Protein AF-A0A6A6U7G8-F1 (afdb_monomer)

Sequence (252 aa):
MAPPSIPSKSAASQRTVSDNKYRVTRRPIPGRLDHIKTEVVKVLVGKSEEAFMVHIGHLISTSDFFKAMLRSGANFKENNESTIKLPECLPETFSLYVEFIYAGQISMDKTLDVTSQYWPLTRLIRLADYIQSVELYNVAIDAFIDVCKDTNKSPPLTVVQTAYDDLQSDSSFIQLLVDMTANSNCYAEKDVPTAMMDSKNLGVFWFRVAQAMKKTEATPGDAENGRGSFGNHKTRYHRQKIPTAQEANKSD

Solvent-accessible surface area (backbone atoms only — not comparable to full-atom values): 15348 Å² total; per-residue (Å²): 143,78,82,85,85,77,85,70,86,74,78,79,77,77,71,77,78,70,84,62,92,73,76,78,76,81,70,81,60,86,84,67,61,82,78,72,78,66,56,67,32,40,37,26,25,17,88,82,48,48,79,44,82,42,48,47,64,49,47,40,73,53,13,56,44,47,36,60,58,65,34,91,86,48,91,45,71,39,63,79,64,45,40,48,81,38,58,90,42,52,54,73,44,51,49,47,50,55,42,25,72,76,70,77,48,74,87,76,70,79,86,52,58,73,72,60,56,50,53,59,38,53,51,36,33,52,47,18,58,72,38,47,12,51,65,55,27,35,53,32,48,49,54,50,52,45,54,34,63,79,65,72,47,75,79,52,68,69,58,56,50,51,48,59,75,75,42,63,85,84,36,44,65,50,51,47,54,35,52,53,45,40,61,58,65,67,70,52,84,86,76,57,58,70,78,59,61,70,37,82,71,45,48,58,49,53,52,50,22,54,52,48,39,53,55,54,67,74,46,74,85,63,65,87,48,75,73,49,72,66,73,78,43,56,70,78,47,43,66,78,79,75,79,52,77,74,61,64,72,71,75,122

Secondary structure (DSSP, 8-state):
--------------------TT----PPPTTTGGG----EEEEEETTTTEEEEEEHHHHHHH-HHHHHHT-TT---HHHHHTEEEETTS-HHHHHHHHHHHHHSS----TTS-HHHHHHHHHHHHHHHHHTT-HHHHHHHHHHHHHHHHHH--PPPHHHHHHHHHHS-TT-HHHHHHHHHHHHHT-S-TTSS-HHHHTSHHHHHHHHHHHHHHHHHHT-TTSTTSTTHHHHHTGGGGPPP-PPPHHHHTT--

pLDDT: mean 74.22, std 18.69, range [37.75, 96.06]

Structure (mmCIF, N/CA/C/O backbone):
data_AF-A0A6A6U7G8-F1
#
_entry.id   AF-A0A6A6U7G8-F1
#
loop_
_atom_site.group_PDB
_atom_site.id
_atom_site.type_symbol
_atom_site.label_atom_id
_atom_site.label_alt_id
_atom_site.label_comp_id
_atom_site.label_asym_id
_atom_site.label_entity_id
_atom_site.label_seq_id
_atom_site.pdbx_PDB_ins_code
_atom_site.Cartn_x
_atom_site.Cartn_y
_atom_site.Cartn_z
_atom_site.occupancy
_atom_site.B_iso_or_equiv
_atom_site.auth_seq_id
_atom_site.auth_comp_id
_atom_site.auth_asym_id
_atom_site.auth_atom_id
_atom_site.pdbx_PDB_model_num
ATOM 1 N N . MET A 1 1 ? -32.695 57.661 30.262 1.00 46.75 1 MET A N 1
ATOM 2 C CA . MET A 1 1 ? -33.461 56.445 29.914 1.00 46.75 1 MET A CA 1
ATOM 3 C C . MET A 1 1 ? -34.092 56.648 28.549 1.00 46.75 1 MET A C 1
ATOM 5 O O . MET A 1 1 ? -35.072 57.367 28.437 1.00 46.75 1 MET A O 1
ATOM 9 N N . ALA A 1 2 ? -33.473 56.064 27.528 1.00 43.28 2 ALA A N 1
ATOM 10 C CA . ALA A 1 2 ? -34.001 55.901 26.178 1.00 43.28 2 ALA A CA 1
ATOM 11 C C . ALA A 1 2 ? -33.642 54.459 25.761 1.00 43.28 2 ALA A C 1
ATOM 13 O O . ALA A 1 2 ? -32.544 54.013 26.112 1.00 43.28 2 ALA A O 1
ATOM 14 N N . PRO A 1 3 ? -34.554 53.694 25.142 1.00 56.38 3 PRO A N 1
ATOM 15 C CA . PRO A 1 3 ? -34.332 52.275 24.876 1.00 56.38 3 PRO A CA 1
ATOM 16 C C . PRO A 1 3 ? -33.277 52.055 23.775 1.00 56.38 3 PRO A C 1
ATOM 18 O O . PRO A 1 3 ? -33.103 52.920 22.915 1.00 56.38 3 PRO A O 1
ATOM 21 N N . PRO A 1 4 ? -32.576 50.906 23.777 1.00 49.62 4 PRO A N 1
ATOM 22 C CA . PRO A 1 4 ? -31.597 50.578 22.748 1.00 49.62 4 PRO A CA 1
ATOM 23 C C . PRO A 1 4 ? -32.274 50.328 21.393 1.00 49.62 4 PRO A C 1
ATOM 25 O O . PRO A 1 4 ? -33.156 49.478 21.262 1.00 49.62 4 PRO A O 1
ATOM 28 N N . SER A 1 5 ? -31.820 51.060 20.376 1.00 45.66 5 SER A N 1
ATOM 29 C CA . SER A 1 5 ? -32.168 50.861 18.970 1.00 45.66 5 SER A CA 1
ATOM 30 C C . SER A 1 5 ? -31.623 49.517 18.479 1.00 45.66 5 SER A C 1
ATOM 32 O O . SER A 1 5 ? -30.415 49.340 18.346 1.00 45.66 5 SER A O 1
ATOM 34 N N . ILE A 1 6 ? -32.517 48.568 18.203 1.00 51.25 6 ILE A N 1
ATOM 35 C CA . ILE A 1 6 ? -32.197 47.290 17.557 1.00 51.25 6 ILE A CA 1
ATOM 36 C C . ILE A 1 6 ? -32.134 47.538 16.043 1.00 51.25 6 ILE A C 1
ATOM 38 O O . ILE A 1 6 ? -33.163 47.889 15.459 1.00 51.25 6 ILE A O 1
ATOM 42 N N . PRO A 1 7 ? -30.988 47.355 15.363 1.00 45.53 7 PRO A N 1
ATOM 43 C CA . PRO A 1 7 ? -30.982 47.355 13.912 1.00 45.53 7 PRO A CA 1
ATOM 44 C C . PRO A 1 7 ? -31.704 46.111 13.376 1.00 45.53 7 PRO A C 1
ATOM 46 O O . PRO A 1 7 ? -31.351 44.966 13.652 1.00 45.53 7 PRO A O 1
ATOM 49 N N . SER A 1 8 ? -32.761 46.426 12.630 1.00 43.31 8 SER A N 1
ATOM 50 C CA . SER A 1 8 ? -33.570 45.633 11.709 1.00 43.31 8 SER A CA 1
ATOM 51 C C . SER A 1 8 ? -32.975 44.296 11.253 1.00 43.31 8 SER A C 1
ATOM 53 O O . SER A 1 8 ? -31.870 44.232 10.715 1.00 43.31 8 SER A O 1
ATOM 55 N N . LYS A 1 9 ? -33.797 43.243 11.376 1.00 43.53 9 LYS A N 1
ATOM 56 C CA . LYS A 1 9 ? -33.632 41.934 10.734 1.00 43.53 9 LYS A CA 1
ATOM 57 C C . LYS A 1 9 ? -33.337 42.126 9.241 1.00 43.53 9 LYS A C 1
ATOM 59 O O . LYS A 1 9 ? -34.247 42.368 8.453 1.00 43.53 9 LYS A O 1
ATOM 64 N N . SER A 1 10 ? -32.065 42.024 8.864 1.00 41.94 10 SER A N 1
ATOM 65 C CA . SER A 1 10 ? -31.666 41.936 7.462 1.00 41.94 10 SER A CA 1
ATOM 66 C C . SER A 1 10 ? -32.183 40.619 6.890 1.00 41.94 10 SER A C 1
ATOM 68 O O . SER A 1 10 ? -32.056 39.559 7.507 1.00 41.94 10 SER A O 1
ATOM 70 N N . ALA A 1 11 ? -32.846 40.747 5.746 1.00 41.28 11 ALA A N 1
ATOM 71 C CA . ALA A 1 11 ? -33.634 39.741 5.070 1.00 41.28 11 ALA A CA 1
ATOM 72 C C . ALA A 1 11 ? -32.887 38.409 4.929 1.00 41.28 11 ALA A C 1
ATOM 74 O O . ALA A 1 11 ? -31.884 38.302 4.222 1.00 41.28 11 ALA A O 1
ATOM 75 N N . ALA A 1 12 ? -33.429 37.369 5.565 1.00 37.75 12 ALA A N 1
ATOM 76 C CA . ALA A 1 12 ? -33.131 35.999 5.195 1.00 37.75 12 ALA A CA 1
ATOM 77 C C . ALA A 1 12 ? -33.523 35.838 3.723 1.00 37.75 12 ALA A C 1
ATOM 79 O O . ALA A 1 12 ? -34.709 35.821 3.390 1.00 37.75 12 ALA A O 1
ATOM 80 N N . SER A 1 13 ? -32.514 35.784 2.853 1.00 42.69 13 SER A N 1
ATOM 81 C CA . SER A 1 13 ? -32.671 35.414 1.453 1.00 42.69 13 SER A CA 1
ATOM 82 C C . SER A 1 13 ? -33.481 34.125 1.418 1.00 42.69 13 SER A C 1
ATOM 84 O O . SER A 1 13 ? -33.037 33.089 1.925 1.00 42.69 13 SER A O 1
ATOM 86 N N . GLN A 1 14 ? -34.712 34.220 0.911 1.00 44.88 14 GLN A N 1
ATOM 87 C CA . GLN A 1 14 ? -35.564 33.071 0.666 1.00 44.88 14 GLN A CA 1
ATOM 88 C C . GLN A 1 14 ? -34.846 32.222 -0.380 1.00 44.88 14 GLN A C 1
ATOM 90 O O . GLN A 1 14 ? -34.994 32.427 -1.582 1.00 44.88 14 GLN A O 1
ATOM 95 N N . ARG A 1 15 ? -34.016 31.283 0.090 1.00 43.16 15 ARG A N 1
ATOM 96 C CA . ARG A 1 15 ? -33.571 30.159 -0.723 1.00 43.16 15 ARG A CA 1
ATOM 97 C C . ARG A 1 15 ? -34.842 29.492 -1.210 1.00 43.16 15 ARG A C 1
ATOM 99 O O . ARG A 1 15 ? -35.607 28.956 -0.409 1.00 43.16 15 ARG A O 1
ATOM 106 N N . THR A 1 16 ? -35.065 29.575 -2.512 1.00 41.31 16 THR A N 1
ATOM 107 C CA . THR A 1 16 ? -36.039 28.756 -3.206 1.00 41.31 16 THR A CA 1
ATOM 108 C C . THR A 1 16 ? -35.755 27.316 -2.803 1.00 41.31 16 THR A C 1
ATOM 110 O O . THR A 1 16 ? -34.685 26.768 -3.072 1.00 41.31 16 THR A O 1
ATOM 113 N N . VAL A 1 17 ? -36.678 26.740 -2.033 1.00 50.34 17 VAL A N 1
ATOM 114 C CA . VAL A 1 17 ? -36.686 25.314 -1.738 1.00 50.34 17 VAL A CA 1
ATOM 115 C C . VAL A 1 17 ? -36.939 24.665 -3.086 1.00 50.34 17 VAL A C 1
ATOM 117 O O . VAL A 1 17 ? -38.072 24.595 -3.546 1.00 50.34 17 VAL A O 1
ATOM 120 N N . SER A 1 18 ? -35.866 24.294 -3.780 1.00 54.19 18 SER A N 1
ATOM 121 C CA . SER A 1 18 ? -35.982 23.354 -4.875 1.00 54.19 18 SER A CA 1
ATOM 122 C C . SER A 1 18 ? -36.623 22.108 -4.279 1.00 54.19 18 SER A C 1
ATOM 124 O O . SER A 1 18 ? -36.127 21.564 -3.287 1.00 54.19 18 SER A O 1
ATOM 126 N N . ASP A 1 19 ? -37.771 21.719 -4.834 1.00 52.50 19 ASP A N 1
ATOM 127 C CA . ASP A 1 19 ? -38.463 20.472 -4.532 1.00 52.50 19 ASP A CA 1
ATOM 128 C C . ASP A 1 19 ? -37.520 19.314 -4.851 1.00 52.50 19 ASP A C 1
ATOM 130 O O . ASP A 1 19 ? -37.518 18.730 -5.936 1.00 52.50 19 ASP A O 1
ATOM 134 N N . ASN A 1 20 ? -36.641 19.007 -3.901 1.00 50.06 20 ASN A N 1
ATOM 135 C CA . ASN A 1 20 ? -35.739 17.893 -4.024 1.00 50.06 20 ASN A CA 1
ATOM 136 C C . ASN A 1 20 ? -36.588 16.644 -3.788 1.00 50.06 20 ASN A C 1
ATOM 138 O O . ASN A 1 20 ? -36.855 16.260 -2.647 1.00 50.06 20 ASN A O 1
ATOM 142 N N . LYS A 1 21 ? -37.035 16.035 -4.893 1.00 53.09 21 LYS A N 1
ATOM 143 C CA . LYS A 1 21 ? -37.919 14.856 -4.966 1.00 53.09 21 LYS A CA 1
ATOM 144 C C . LYS A 1 21 ? -37.414 13.652 -4.148 1.00 53.09 21 LYS A C 1
ATOM 146 O O . LYS A 1 21 ? -38.152 12.696 -3.939 1.00 53.09 21 LYS A O 1
ATOM 151 N N . TYR A 1 22 ? -36.181 13.717 -3.639 1.00 46.19 22 TYR A N 1
ATOM 152 C CA . TYR A 1 22 ? -35.517 12.683 -2.850 1.00 46.19 22 TYR A CA 1
ATOM 153 C C . TYR A 1 22 ? -34.921 13.234 -1.547 1.00 46.19 22 TYR A C 1
ATOM 155 O O . TYR A 1 22 ? -33.744 13.028 -1.252 1.00 46.19 22 TYR A O 1
ATOM 163 N N . ARG A 1 23 ? -35.709 13.912 -0.705 1.00 45.38 23 ARG A N 1
ATOM 164 C CA . ARG A 1 23 ? -35.305 14.074 0.701 1.00 45.38 23 ARG A CA 1
ATOM 165 C C . ARG A 1 23 ? -35.509 12.742 1.429 1.00 45.38 23 ARG A C 1
ATOM 167 O O . ARG A 1 23 ? -36.525 12.521 2.084 1.00 45.38 23 ARG A O 1
ATOM 174 N N . VAL A 1 24 ? -34.537 11.839 1.297 1.00 56.06 24 VAL A N 1
ATOM 175 C CA . VAL A 1 24 ? -34.520 10.551 2.003 1.00 56.06 24 VAL A CA 1
ATOM 176 C C . VAL A 1 24 ? -34.270 10.818 3.487 1.00 56.06 24 VAL A C 1
ATOM 178 O O . VAL A 1 24 ? -33.141 10.794 3.969 1.00 56.06 24 VAL A O 1
ATOM 181 N N . THR A 1 25 ? -35.333 11.095 4.239 1.00 50.94 25 THR A N 1
ATOM 182 C CA . THR A 1 25 ? -35.273 10.983 5.697 1.00 50.94 25 THR A CA 1
ATOM 183 C C . THR A 1 25 ? -35.233 9.494 6.020 1.00 50.94 25 THR A C 1
ATOM 185 O O . THR A 1 25 ? -36.253 8.809 6.003 1.00 50.94 25 THR A O 1
ATOM 188 N N . ARG A 1 26 ? -34.029 8.949 6.237 1.00 55.09 26 ARG A N 1
ATOM 189 C CA . ARG A 1 26 ? -33.876 7.570 6.710 1.00 55.09 26 ARG A CA 1
ATOM 190 C C . ARG A 1 26 ? -34.390 7.520 8.146 1.00 55.09 26 ARG A C 1
ATOM 192 O O . ARG A 1 26 ? -33.634 7.740 9.085 1.00 55.09 26 ARG A O 1
ATOM 199 N N . ARG A 1 27 ? -35.692 7.289 8.323 1.00 56.47 27 ARG A N 1
ATOM 200 C CA . ARG A 1 27 ? -36.213 6.870 9.624 1.00 56.47 27 ARG A CA 1
ATOM 201 C C . ARG A 1 27 ? -35.654 5.473 9.887 1.00 56.47 27 ARG A C 1
ATOM 203 O O . ARG A 1 27 ? -35.818 4.608 9.023 1.00 56.47 27 ARG A O 1
ATOM 210 N N . PRO A 1 28 ? -34.958 5.249 11.009 1.00 51.81 28 PRO A N 1
ATOM 211 C CA . PRO A 1 28 ? -34.480 3.918 11.326 1.00 51.81 28 PRO A CA 1
ATOM 212 C C . PRO A 1 28 ? -35.682 2.981 11.439 1.00 51.81 28 PRO A C 1
ATOM 214 O O . PRO A 1 28 ? -36.633 3.267 12.164 1.00 51.81 28 PRO A O 1
ATOM 217 N N . ILE A 1 29 ? -35.658 1.895 10.666 1.00 57.84 29 ILE A N 1
ATOM 218 C CA . ILE A 1 29 ? -36.677 0.848 10.733 1.00 57.84 29 ILE A CA 1
ATOM 219 C C . ILE A 1 29 ? -36.526 0.187 12.112 1.00 57.84 29 ILE A C 1
ATOM 221 O O . ILE A 1 29 ? -35.454 -0.370 12.381 1.00 57.84 29 ILE A O 1
ATOM 225 N N . PRO A 1 30 ? -37.544 0.251 12.991 1.00 49.06 30 PRO A N 1
ATOM 226 C CA . PRO A 1 30 ? -37.473 -0.375 14.307 1.00 49.06 30 PRO A CA 1
ATOM 227 C C . PRO A 1 30 ? -37.193 -1.878 14.152 1.00 49.06 30 PRO A C 1
ATOM 229 O O . PRO A 1 30 ? -37.866 -2.548 13.373 1.00 49.06 30 PRO A O 1
ATOM 232 N N . GLY A 1 31 ? -36.165 -2.391 14.836 1.00 55.31 31 GLY A N 1
ATOM 233 C CA . GLY A 1 31 ? -35.772 -3.811 14.811 1.00 55.31 31 GLY A CA 1
ATOM 234 C C . GLY A 1 31 ? -34.818 -4.244 13.686 1.00 55.31 31 GLY A C 1
ATOM 235 O O . GLY A 1 31 ? -34.390 -5.393 13.662 1.00 55.31 31 GLY A O 1
ATOM 236 N N . ARG A 1 32 ? -34.436 -3.357 12.750 1.00 47.25 32 ARG A N 1
ATOM 237 C CA . ARG A 1 32 ? -33.433 -3.674 11.701 1.00 47.25 32 ARG A CA 1
ATOM 238 C C . ARG A 1 32 ? -32.037 -3.102 11.984 1.00 47.25 32 ARG A C 1
ATOM 240 O O . ARG A 1 32 ? -31.084 -3.444 11.291 1.00 47.25 32 ARG A O 1
ATOM 247 N N . LEU A 1 33 ? -31.906 -2.265 13.013 1.00 51.31 33 LEU A N 1
ATOM 248 C CA . LEU A 1 33 ? -30.625 -1.714 13.475 1.00 51.31 33 LEU A CA 1
ATOM 249 C C . LEU A 1 33 ? -29.826 -2.672 14.367 1.00 51.31 33 LEU A C 1
ATOM 251 O O . LEU A 1 33 ? -28.633 -2.458 14.557 1.00 51.31 33 LEU A O 1
ATOM 255 N N . ASP A 1 34 ? -30.444 -3.747 14.860 1.00 50.56 34 ASP A N 1
ATOM 256 C CA . ASP A 1 34 ? -29.811 -4.680 15.802 1.00 50.56 34 ASP A CA 1
ATOM 257 C C . ASP A 1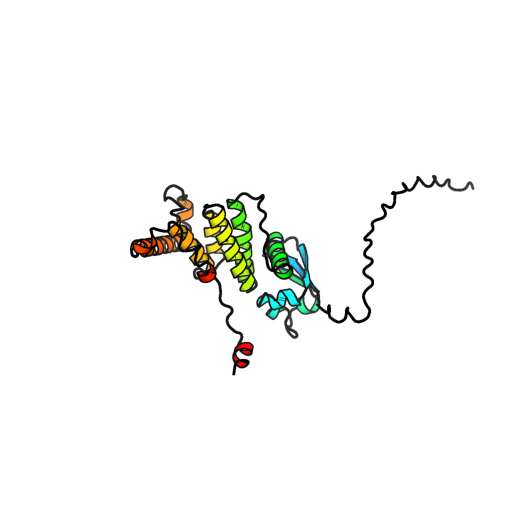 34 ? -28.619 -5.450 15.203 1.00 50.56 34 ASP A C 1
ATOM 259 O O . ASP A 1 34 ? -27.865 -6.086 15.939 1.00 50.56 34 ASP A O 1
ATOM 263 N N . HIS A 1 35 ? -28.421 -5.347 13.884 1.00 49.81 35 HIS A N 1
ATOM 264 C CA . HIS A 1 35 ? -27.359 -6.009 13.126 1.00 49.81 35 HIS A CA 1
ATOM 265 C C . HIS A 1 35 ? -26.176 -5.094 12.757 1.00 49.81 35 HIS A C 1
ATOM 267 O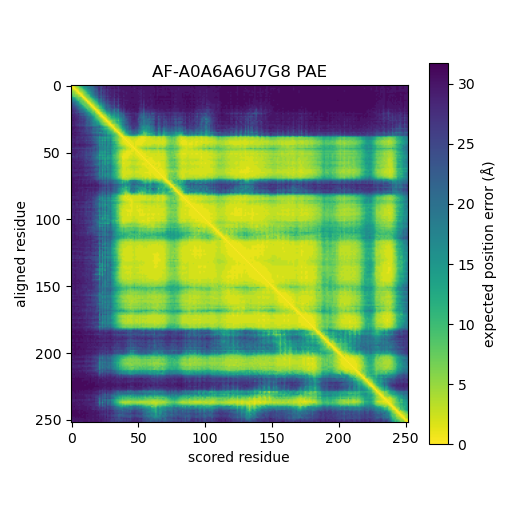 O . HIS A 1 35 ? -25.176 -5.597 12.258 1.00 49.81 35 HIS A O 1
ATOM 273 N N . ILE A 1 36 ? -26.235 -3.780 13.021 1.00 53.91 36 ILE A N 1
ATOM 274 C CA . ILE A 1 36 ? -25.073 -2.877 12.878 1.00 53.91 36 ILE A CA 1
ATOM 275 C C . ILE A 1 36 ? -24.528 -2.573 14.278 1.00 53.91 36 ILE A C 1
ATOM 277 O O . ILE A 1 36 ? -24.531 -1.440 14.748 1.00 53.91 36 ILE A O 1
ATOM 281 N N . LYS A 1 37 ? -24.100 -3.623 14.984 1.00 55.50 37 LYS A N 1
ATOM 282 C CA . LYS A 1 37 ? -23.392 -3.524 16.273 1.00 55.50 37 LYS A CA 1
ATOM 283 C C . LYS A 1 37 ? -21.875 -3.558 16.075 1.00 55.50 37 LYS A C 1
ATOM 285 O O . LYS A 1 37 ? -21.157 -4.180 16.846 1.00 55.50 37 LYS A O 1
ATOM 290 N N . THR A 1 38 ? -21.377 -2.963 14.996 1.00 64.12 38 THR A N 1
ATOM 291 C CA . THR A 1 38 ? -19.936 -2.904 14.746 1.00 64.12 38 THR A CA 1
ATOM 292 C C . THR A 1 38 ? -19.338 -1.752 15.529 1.00 64.12 38 THR A C 1
ATOM 294 O O . THR A 1 38 ? -19.496 -0.589 15.153 1.00 64.12 38 THR A O 1
ATOM 297 N N . GLU A 1 39 ? -18.649 -2.096 16.612 1.00 81.62 39 GLU A N 1
ATOM 298 C CA . GLU A 1 39 ? -17.801 -1.179 17.366 1.00 81.62 39 GLU A CA 1
ATOM 299 C C . GLU A 1 39 ? -16.831 -0.453 16.425 1.00 81.62 39 GLU A C 1
ATOM 301 O O . GLU A 1 39 ? -16.342 -1.013 15.435 1.00 81.62 39 GLU A O 1
ATOM 306 N N . VAL A 1 40 ? -16.604 0.826 16.706 1.00 87.69 40 VAL A N 1
ATOM 307 C CA . VAL A 1 40 ? -15.728 1.699 15.925 1.00 87.69 40 VAL A CA 1
ATOM 308 C C . VAL A 1 40 ? -14.531 2.043 16.791 1.00 87.69 40 VAL A C 1
ATOM 310 O O . VAL A 1 40 ? -14.697 2.376 17.962 1.00 87.69 40 VAL A O 1
ATOM 313 N N . VAL A 1 41 ? -13.344 2.001 16.201 1.00 89.56 41 VAL A N 1
ATOM 314 C CA . VAL A 1 41 ? -12.099 2.418 16.842 1.00 89.56 41 VAL A CA 1
ATOM 315 C C . VAL A 1 41 ? -11.553 3.657 16.143 1.00 89.56 41 VAL A C 1
ATOM 317 O O . VAL A 1 41 ? -11.717 3.828 14.929 1.00 89.56 41 VAL A O 1
ATOM 320 N N . LYS A 1 42 ? -10.912 4.534 16.914 1.00 92.25 42 LYS A N 1
ATOM 321 C CA . LYS A 1 42 ? -10.186 5.690 16.393 1.00 92.25 42 LYS A CA 1
ATOM 322 C C . LYS A 1 42 ? -8.737 5.290 16.125 1.00 92.25 42 LYS A C 1
ATOM 324 O O . LYS A 1 42 ? -8.038 4.876 17.040 1.00 92.25 42 LYS A O 1
ATOM 329 N N . VAL A 1 43 ? -8.261 5.437 14.897 1.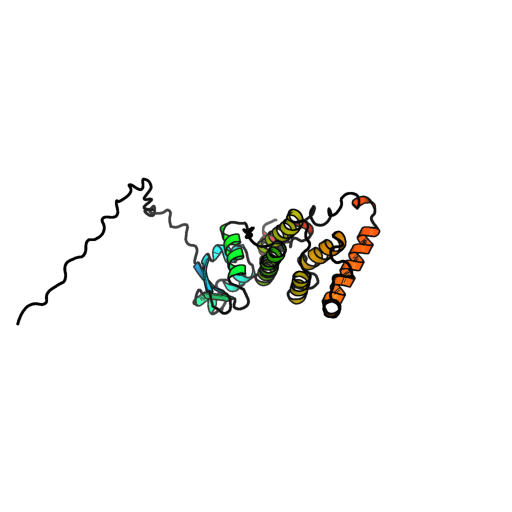00 93.69 43 VAL A N 1
ATOM 330 C CA . VAL A 1 43 ? -6.857 5.205 14.536 1.00 93.69 43 VAL A CA 1
ATOM 331 C C . VAL A 1 43 ? -6.197 6.550 14.266 1.00 93.69 43 VAL A C 1
ATOM 333 O O . VAL A 1 43 ? -6.649 7.295 13.405 1.00 93.69 43 VAL A O 1
ATOM 336 N N . LEU A 1 44 ? -5.158 6.881 15.027 1.00 94.88 44 LEU A N 1
ATOM 337 C CA . LEU A 1 44 ? -4.349 8.087 14.871 1.00 94.88 44 LEU A CA 1
ATOM 338 C C . LEU A 1 44 ? -3.115 7.748 14.035 1.00 94.88 44 LEU A C 1
ATOM 340 O O . LEU A 1 44 ? -2.303 6.921 14.452 1.00 94.88 44 LEU A O 1
ATOM 344 N N . VAL A 1 45 ? -2.972 8.369 12.868 1.00 95.81 45 VAL A N 1
ATOM 345 C CA . VAL A 1 45 ? -1.959 8.011 11.869 1.00 95.81 45 VAL A CA 1
ATOM 346 C C . VAL A 1 45 ? -0.974 9.152 11.650 1.00 95.81 45 VAL A C 1
ATOM 348 O O . VAL A 1 45 ? -1.356 10.317 11.525 1.00 95.81 45 VAL A O 1
ATOM 351 N N . GLY A 1 46 ? 0.305 8.797 11.565 1.00 92.94 46 GLY A N 1
ATOM 352 C CA . GLY A 1 46 ? 1.388 9.719 11.264 1.00 92.94 46 GLY A CA 1
ATOM 353 C C . GLY A 1 46 ? 1.732 10.663 12.413 1.00 92.94 46 GLY A C 1
ATOM 354 O O . GLY A 1 46 ? 1.127 10.658 13.485 1.00 92.94 46 GLY A O 1
ATOM 355 N N . LYS A 1 47 ? 2.728 11.519 12.170 1.00 90.38 47 LYS A N 1
ATOM 356 C CA . LYS A 1 47 ? 3.208 12.512 13.148 1.00 90.38 47 LYS A CA 1
ATOM 357 C C . LYS A 1 47 ? 2.168 13.585 13.481 1.00 90.38 47 LYS A C 1
ATOM 359 O O . LYS A 1 47 ? 2.237 14.182 14.548 1.00 90.38 47 LYS A O 1
ATOM 364 N N . SER A 1 48 ? 1.237 13.838 12.562 1.00 89.25 48 SER A N 1
ATOM 365 C CA . SER A 1 48 ? 0.110 14.756 12.741 1.00 89.25 48 SER A CA 1
ATOM 366 C C . SER A 1 48 ? -1.056 14.143 13.524 1.00 89.25 48 SER A C 1
ATOM 368 O O . SER A 1 48 ? -2.001 14.868 13.819 1.00 89.25 48 SER A O 1
ATOM 370 N N . GLU A 1 49 ? -0.999 12.845 13.856 1.00 92.25 49 GLU A N 1
ATOM 371 C CA . GLU A 1 49 ? -2.083 12.096 14.503 1.00 92.25 49 GLU A CA 1
ATOM 372 C C . GLU A 1 49 ? -3.435 12.269 13.781 1.00 92.25 49 GLU A C 1
ATOM 374 O O . GLU A 1 49 ? -4.472 12.521 14.402 1.00 92.25 49 GLU A O 1
ATOM 379 N N . GLU A 1 50 ? -3.440 12.135 12.451 1.00 96.00 50 GLU A N 1
ATOM 380 C CA . GLU A 1 50 ? -4.674 12.219 11.669 1.00 96.00 50 GLU A CA 1
ATOM 381 C C . GLU A 1 50 ? -5.628 11.084 12.061 1.00 96.00 50 GLU A C 1
ATOM 383 O O . GLU A 1 50 ? -5.236 9.920 12.134 1.00 96.00 50 GLU A O 1
ATOM 388 N N . ALA A 1 51 ? -6.880 11.432 12.364 1.00 94.69 51 ALA A N 1
ATOM 389 C CA . ALA A 1 51 ? -7.836 10.513 12.963 1.00 94.69 51 ALA A CA 1
ATOM 390 C C . ALA A 1 51 ? -8.729 9.833 11.918 1.00 94.69 51 ALA A C 1
ATOM 392 O O . ALA A 1 51 ? -9.529 10.486 11.251 1.00 94.69 51 ALA A O 1
ATOM 393 N N . PHE A 1 52 ? -8.681 8.505 11.886 1.00 95.12 52 PHE A N 1
ATOM 394 C CA . PHE A 1 52 ? -9.546 7.647 11.085 1.00 95.12 52 PHE A CA 1
ATOM 395 C C . PHE A 1 52 ? -10.510 6.885 11.996 1.00 95.12 52 PHE A C 1
ATOM 397 O O . PHE A 1 52 ? -10.090 6.259 12.966 1.00 95.12 52 PHE A O 1
ATOM 404 N N . MET A 1 53 ? -11.806 6.917 11.689 1.00 93.25 53 MET A N 1
ATOM 405 C CA . MET A 1 53 ? -12.824 6.147 12.413 1.00 93.25 53 MET A CA 1
ATOM 406 C C . MET A 1 53 ? -13.164 4.901 11.599 1.00 93.25 53 MET A C 1
ATOM 408 O O . MET A 1 53 ? -13.718 5.021 10.508 1.00 93.25 53 MET A O 1
ATOM 412 N N . VAL A 1 54 ? -12.826 3.717 12.110 1.00 92.00 54 VAL A N 1
ATOM 413 C CA . VAL A 1 54 ? -12.932 2.456 11.356 1.00 92.00 54 VAL A CA 1
ATOM 414 C C . VAL A 1 54 ? -13.685 1.406 12.168 1.00 92.00 54 VAL A C 1
ATOM 416 O O . VAL A 1 54 ? -13.496 1.300 13.380 1.00 92.00 54 VAL A O 1
ATOM 419 N N . HIS A 1 55 ? -14.539 0.608 11.521 1.00 89.88 55 HIS A N 1
ATOM 420 C CA . HIS A 1 55 ? -15.187 -0.518 12.199 1.00 89.88 55 HIS A CA 1
ATOM 421 C C . HIS A 1 55 ? -14.168 -1.599 12.569 1.00 89.88 55 HIS A C 1
ATOM 423 O O . HIS A 1 55 ? -13.443 -2.107 11.710 1.00 89.88 55 HIS A O 1
ATOM 429 N N . ILE A 1 56 ? -14.186 -2.012 13.837 1.00 88.06 56 ILE A N 1
ATOM 430 C CA . ILE A 1 56 ? -13.296 -3.041 14.390 1.00 88.06 56 ILE A CA 1
ATOM 431 C C . ILE A 1 56 ? -13.397 -4.346 13.595 1.00 88.06 56 ILE A C 1
ATOM 433 O O . ILE A 1 56 ? -12.382 -4.975 13.307 1.00 88.06 56 ILE A O 1
ATOM 437 N N . GLY A 1 57 ? -14.611 -4.722 13.179 1.00 86.56 57 GLY A N 1
ATOM 438 C CA . GLY A 1 57 ? -14.844 -5.933 12.391 1.00 86.56 57 GLY A CA 1
ATOM 439 C C . GLY A 1 57 ? -14.022 -5.977 11.101 1.00 86.56 57 GLY A C 1
ATOM 440 O O . GLY A 1 57 ? -13.433 -7.013 10.803 1.00 86.56 57 GLY A O 1
ATOM 441 N N . HIS A 1 58 ? -13.910 -4.849 10.390 1.00 90.56 58 HIS A N 1
ATOM 442 C CA . HIS A 1 58 ? -13.088 -4.773 9.184 1.00 90.56 58 HIS A CA 1
ATOM 443 C C . HIS A 1 58 ? -11.613 -4.981 9.522 1.00 90.56 58 HIS A C 1
ATOM 445 O O . HIS A 1 58 ? -11.009 -5.900 8.980 1.00 90.56 58 HIS A O 1
ATOM 451 N N . LEU A 1 59 ? -11.076 -4.230 10.489 1.00 90.25 59 LEU A N 1
ATOM 452 C CA . LEU A 1 59 ? -9.668 -4.325 10.890 1.00 90.25 59 LEU A CA 1
ATOM 453 C C . LEU A 1 59 ? -9.263 -5.743 11.316 1.00 90.25 59 LEU A C 1
ATOM 455 O O . LEU A 1 59 ? -8.228 -6.241 10.886 1.00 90.25 59 LEU A O 1
ATOM 459 N N . ILE A 1 60 ? -10.081 -6.400 12.142 1.00 89.06 60 ILE A N 1
ATOM 460 C CA . ILE A 1 60 ? -9.804 -7.755 12.639 1.00 89.06 60 ILE A CA 1
ATOM 461 C C . ILE A 1 60 ? -9.895 -8.794 11.516 1.00 89.06 60 ILE A C 1
ATOM 463 O O . ILE A 1 60 ? -9.139 -9.766 11.516 1.00 89.06 60 ILE A O 1
ATOM 467 N N . SER A 1 61 ? -10.830 -8.625 10.578 1.00 88.69 61 SER A N 1
ATOM 468 C CA . SER A 1 61 ? -11.010 -9.579 9.478 1.00 88.69 61 SER A CA 1
ATOM 469 C C . SER A 1 61 ? -9.854 -9.557 8.477 1.00 88.69 61 SER A C 1
ATOM 471 O O . SER A 1 61 ? -9.482 -10.608 7.955 1.00 88.69 61 SER A O 1
ATOM 473 N N . THR A 1 62 ? -9.260 -8.382 8.249 1.00 90.25 62 THR A N 1
ATOM 474 C CA . THR A 1 62 ? -8.252 -8.166 7.206 1.00 90.25 62 THR A CA 1
ATOM 475 C C . THR A 1 62 ? -6.817 -8.228 7.716 1.00 90.25 62 THR A C 1
ATOM 477 O O . THR A 1 62 ? -5.903 -8.348 6.902 1.00 90.25 62 THR A O 1
ATOM 480 N N . SER A 1 63 ? -6.583 -8.133 9.028 1.00 93.56 63 SER A N 1
ATOM 481 C CA . SER A 1 63 ? -5.242 -7.985 9.599 1.00 93.56 63 SER A CA 1
ATOM 482 C C . SER A 1 63 ? -5.084 -8.733 10.921 1.00 93.56 63 SER A C 1
ATOM 484 O O . SER A 1 63 ? -5.777 -8.472 11.911 1.00 93.56 63 SER A O 1
ATOM 486 N N . ASP A 1 64 ? -4.087 -9.616 10.956 1.00 91.50 64 ASP A N 1
ATOM 487 C CA . ASP A 1 64 ? -3.747 -10.370 12.163 1.00 91.50 64 ASP A CA 1
ATOM 488 C C . ASP A 1 64 ? -3.128 -9.475 13.251 1.00 91.50 64 ASP A C 1
ATOM 490 O O . ASP A 1 64 ? -3.335 -9.722 14.440 1.00 91.50 64 ASP A O 1
ATOM 494 N N . PHE A 1 65 ? -2.465 -8.377 12.866 1.00 91.44 65 PHE A N 1
ATOM 495 C CA . PHE A 1 65 ? -1.991 -7.348 13.797 1.00 91.44 65 PHE A CA 1
ATOM 496 C C . PHE A 1 65 ? -3.150 -6.728 14.590 1.00 91.44 65 PHE A C 1
ATOM 498 O O . PHE A 1 65 ? -3.143 -6.750 15.823 1.00 91.44 65 PHE A O 1
ATOM 505 N N . PHE A 1 66 ? -4.185 -6.229 13.902 1.00 90.38 66 PHE A N 1
ATOM 506 C CA . PHE A 1 66 ? -5.345 -5.634 14.573 1.00 90.38 66 PHE A CA 1
ATOM 507 C C . PHE A 1 66 ? -6.147 -6.681 15.350 1.00 90.38 66 PHE A C 1
ATOM 509 O O . PHE A 1 66 ? -6.616 -6.391 16.450 1.00 90.3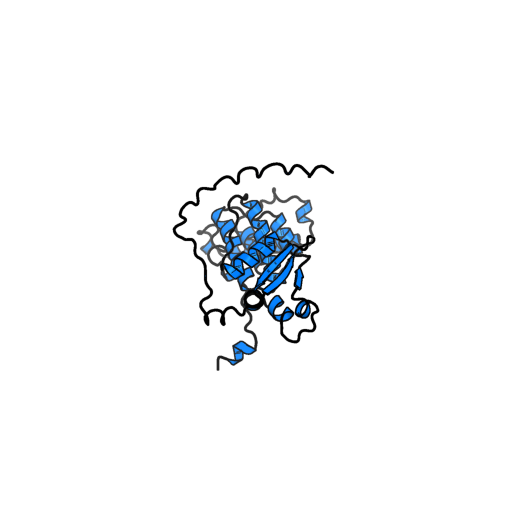8 66 PHE A O 1
ATOM 516 N N . LYS A 1 67 ? -6.254 -7.912 14.836 1.00 88.94 67 LYS A N 1
ATOM 517 C CA . LYS A 1 67 ? -6.873 -9.041 15.546 1.00 88.94 67 LYS A CA 1
ATOM 518 C C . LYS A 1 67 ? -6.172 -9.366 16.863 1.00 88.94 67 LYS A C 1
ATOM 520 O O . LYS A 1 67 ? -6.848 -9.632 17.855 1.00 88.94 67 LYS A O 1
ATOM 525 N N . ALA A 1 68 ? -4.841 -9.353 16.888 1.00 86.81 68 ALA A N 1
ATOM 526 C CA . ALA A 1 68 ? -4.067 -9.576 18.104 1.00 86.81 68 ALA A CA 1
ATOM 527 C C . ALA A 1 68 ? -4.202 -8.401 19.085 1.00 86.81 68 ALA A C 1
ATOM 529 O O . ALA A 1 68 ?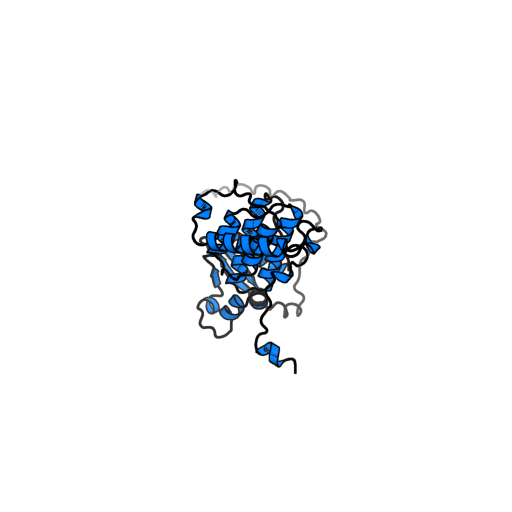 -4.402 -8.619 20.280 1.00 86.81 68 ALA A O 1
ATOM 530 N N . MET A 1 69 ? -4.141 -7.170 18.574 1.00 84.25 69 MET A N 1
ATOM 531 C CA . MET A 1 69 ? -4.194 -5.944 19.372 1.00 84.25 69 MET A CA 1
ATOM 532 C C . MET A 1 69 ? -5.569 -5.698 20.015 1.00 84.25 69 MET A C 1
ATOM 534 O O . MET A 1 69 ? -5.640 -5.272 21.164 1.00 84.25 69 MET A O 1
ATOM 538 N N . LEU A 1 70 ? -6.659 -6.009 19.304 1.00 81.88 70 LEU A N 1
ATOM 539 C CA . LEU A 1 70 ? -8.048 -5.797 19.743 1.00 81.88 70 LEU A CA 1
ATOM 540 C C . LEU A 1 70 ? -8.688 -7.047 20.373 1.00 81.88 70 LEU A C 1
ATOM 542 O O . LEU A 1 70 ? -9.903 -7.109 20.565 1.00 81.88 70 LEU A O 1
ATOM 546 N N . ARG A 1 71 ? -7.896 -8.077 20.691 1.00 78.38 71 ARG A N 1
ATOM 547 C CA . ARG A 1 71 ? -8.406 -9.301 21.317 1.00 78.38 71 ARG A CA 1
ATOM 548 C C . ARG A 1 71 ? -8.928 -9.008 22.727 1.00 78.38 71 ARG A C 1
ATOM 550 O O . ARG A 1 71 ? -8.214 -8.456 23.563 1.00 78.38 71 ARG A O 1
ATOM 557 N N . SER A 1 72 ? -10.149 -9.450 23.032 1.00 62.00 72 SER A N 1
ATOM 558 C CA . SER A 1 72 ? -10.733 -9.340 24.375 1.00 62.00 72 SER A CA 1
ATOM 559 C C . SER A 1 72 ? -9.818 -9.996 25.421 1.00 62.00 72 SER A C 1
ATOM 561 O O . SER A 1 72 ? -9.477 -11.173 25.299 1.00 62.00 72 SER A O 1
ATOM 563 N N . GLY A 1 73 ? -9.396 -9.227 26.431 1.00 56.31 73 GLY A N 1
ATOM 564 C CA . GLY A 1 73 ? -8.448 -9.666 27.465 1.00 56.31 73 GLY A CA 1
ATOM 565 C C . GLY A 1 73 ? -6.973 -9.343 27.189 1.00 56.31 73 GLY A C 1
ATOM 566 O O . GLY A 1 73 ? -6.133 -9.600 28.049 1.00 56.31 73 GLY A O 1
ATOM 567 N N . ALA A 1 74 ? -6.634 -8.753 26.038 1.00 55.50 74 ALA A N 1
ATOM 568 C CA . ALA A 1 74 ? -5.333 -8.120 25.859 1.00 55.50 74 ALA A CA 1
ATOM 569 C C . ALA A 1 74 ? -5.276 -6.857 26.737 1.00 55.50 74 ALA A C 1
ATOM 571 O O . ALA A 1 74 ? -6.066 -5.931 26.554 1.00 55.50 74 ALA A O 1
ATOM 572 N N . ASN A 1 75 ? -4.339 -6.816 27.690 1.00 48.78 75 ASN A N 1
ATOM 573 C CA . ASN A 1 75 ? -4.072 -5.679 28.588 1.00 48.78 75 ASN A CA 1
ATOM 574 C C . ASN A 1 75 ? -3.433 -4.477 27.858 1.00 48.78 75 ASN A C 1
ATOM 576 O O . ASN A 1 75 ? -2.570 -3.789 28.405 1.00 48.78 75 ASN A O 1
ATOM 580 N N . PHE A 1 76 ? -3.806 -4.228 26.605 1.00 53.47 76 PHE A N 1
ATOM 581 C CA . PHE A 1 76 ? -3.348 -3.054 25.880 1.00 53.47 76 PHE A CA 1
ATOM 582 C C . PHE A 1 76 ? -4.147 -1.836 26.347 1.00 53.47 76 PHE A C 1
ATOM 584 O O . PHE A 1 76 ? -5.377 -1.869 26.368 1.00 53.47 76 PHE A O 1
ATOM 591 N N . LYS A 1 77 ? -3.458 -0.738 26.694 1.00 54.59 77 LYS A N 1
ATOM 592 C CA . LYS A 1 77 ? -4.103 0.554 27.012 1.00 54.59 77 LYS A CA 1
ATOM 593 C C . LYS A 1 77 ? -5.096 0.986 25.923 1.00 54.59 77 LYS A C 1
ATOM 595 O O . LYS A 1 77 ? -6.145 1.539 26.230 1.00 54.59 77 LYS A O 1
ATOM 600 N N . GLU A 1 78 ? -4.789 0.651 24.675 1.00 55.19 78 GLU A N 1
ATOM 601 C CA . GLU A 1 78 ? -5.567 0.982 23.477 1.00 55.19 78 GLU A CA 1
ATOM 602 C C . GLU A 1 78 ? -6.936 0.284 23.430 1.00 55.19 78 GLU A C 1
ATOM 604 O O . GLU A 1 78 ? -7.893 0.856 22.911 1.00 55.19 78 GLU A O 1
ATOM 609 N N . ASN A 1 79 ? -7.067 -0.899 24.047 1.00 55.09 79 ASN A N 1
ATOM 610 C CA . ASN A 1 79 ? -8.339 -1.622 24.154 1.00 55.09 79 ASN A CA 1
ATOM 611 C C . ASN A 1 79 ? -9.319 -0.912 25.112 1.00 55.09 79 ASN A C 1
ATOM 613 O O . ASN A 1 79 ? -10.525 -0.915 24.893 1.00 55.09 79 ASN A O 1
ATOM 617 N N . ASN A 1 80 ? -8.800 -0.236 26.145 1.00 53.94 80 ASN A N 1
ATOM 618 C CA . ASN A 1 80 ? -9.612 0.565 27.067 1.00 53.94 80 ASN A CA 1
ATOM 619 C C . ASN A 1 80 ? -9.916 1.975 26.528 1.00 53.94 80 ASN A C 1
ATOM 621 O O . ASN A 1 80 ? -10.952 2.541 26.866 1.00 53.94 80 ASN A O 1
ATOM 625 N N . GLU A 1 81 ? -9.037 2.548 25.698 1.00 62.72 81 GLU A N 1
ATOM 626 C CA . GLU A 1 81 ? -9.186 3.909 25.150 1.00 62.72 81 GLU A CA 1
ATOM 627 C C . GLU A 1 81 ? -9.850 3.959 23.760 1.00 62.72 81 GLU A C 1
ATOM 629 O O . GLU A 1 81 ? -10.075 5.050 23.230 1.00 62.72 81 GLU A O 1
ATOM 634 N N . SER A 1 82 ? -10.169 2.805 23.150 1.00 73.44 82 SER A N 1
ATOM 635 C CA . SER A 1 82 ? -10.720 2.711 21.780 1.00 73.44 82 SER A CA 1
ATOM 636 C C . SER A 1 82 ? -9.924 3.540 20.758 1.00 73.44 82 SER A C 1
ATOM 638 O O . SER A 1 82 ? -10.479 4.063 19.786 1.00 73.44 82 SER A O 1
ATOM 640 N N . THR A 1 83 ? -8.620 3.696 21.005 1.00 84.06 83 THR A N 1
ATOM 641 C CA . THR A 1 83 ? -7.722 4.551 20.232 1.00 84.06 83 THR A CA 1
ATOM 642 C C . THR A 1 83 ? -6.426 3.802 19.960 1.00 84.06 83 THR A C 1
ATOM 644 O O . THR A 1 83 ? -5.756 3.383 20.896 1.00 84.06 83 THR A O 1
ATOM 647 N N . ILE A 1 84 ? -6.073 3.657 18.686 1.00 88.88 84 ILE A N 1
ATOM 648 C CA . ILE A 1 84 ? -4.845 3.014 18.202 1.00 88.88 84 ILE A CA 1
ATOM 649 C C . ILE A 1 84 ? -3.933 4.094 17.629 1.00 88.88 84 ILE A C 1
ATOM 651 O O . ILE A 1 84 ? -4.419 4.979 16.923 1.00 88.88 84 ILE A O 1
ATOM 655 N N . LYS A 1 85 ? -2.621 4.009 17.865 1.00 91.31 85 LYS A N 1
ATOM 656 C CA . LYS A 1 85 ? -1.647 4.936 17.267 1.00 91.31 85 LYS A CA 1
ATOM 657 C C . LYS A 1 85 ? -0.715 4.241 16.275 1.00 91.31 85 LYS A C 1
ATOM 659 O O . LYS A 1 85 ? -0.091 3.240 16.598 1.00 91.31 85 LYS A O 1
ATOM 664 N N . LEU A 1 86 ? -0.566 4.826 15.087 1.00 92.88 86 LEU A N 1
ATOM 665 C CA . LEU A 1 86 ? 0.329 4.383 14.012 1.00 92.88 86 LEU A CA 1
ATOM 666 C C . LEU A 1 86 ? 1.228 5.547 13.549 1.00 92.88 86 LEU A C 1
ATOM 668 O O . LEU A 1 86 ? 1.035 6.077 12.451 1.00 92.88 86 LEU A O 1
ATOM 672 N N . PRO A 1 87 ? 2.209 5.977 14.367 1.00 92.06 87 PRO A N 1
ATOM 673 C CA . PRO A 1 87 ? 3.014 7.171 14.088 1.00 92.06 87 PRO A CA 1
ATOM 674 C C . PRO A 1 87 ? 3.944 7.023 12.872 1.00 92.06 87 PRO A C 1
ATOM 676 O O . PRO A 1 87 ? 4.260 8.017 12.220 1.00 92.06 87 PRO A O 1
ATOM 679 N N . GLU A 1 88 ? 4.355 5.793 12.553 1.00 89.62 88 GLU A N 1
ATOM 680 C CA . GLU A 1 88 ? 5.248 5.476 11.427 1.00 89.62 88 GLU A CA 1
ATOM 681 C C . GLU A 1 88 ? 4.507 5.363 10.083 1.00 89.62 88 GLU A C 1
ATOM 683 O O . GLU A 1 88 ? 5.130 5.327 9.023 1.00 89.62 88 GLU A O 1
ATOM 688 N N . CYS A 1 89 ? 3.172 5.292 10.107 1.00 93.12 89 CYS A N 1
ATOM 689 C CA . CYS A 1 89 ? 2.359 5.192 8.902 1.00 93.12 89 CYS A CA 1
ATOM 690 C C . CYS A 1 89 ? 1.982 6.590 8.401 1.00 93.12 89 CYS A C 1
ATOM 692 O O . CYS A 1 89 ? 1.613 7.464 9.182 1.00 93.12 89 CYS A O 1
ATOM 694 N N . LEU A 1 90 ? 2.060 6.803 7.089 1.00 93.81 90 LEU A N 1
ATOM 695 C CA . LEU A 1 90 ? 1.607 8.047 6.476 1.00 93.81 90 LEU A CA 1
ATOM 696 C C . LEU A 1 90 ? 0.079 8.034 6.301 1.00 93.81 90 LEU A C 1
ATOM 698 O O . LEU A 1 90 ? -0.450 7.012 5.843 1.00 93.81 90 LEU A O 1
ATOM 702 N N . PRO A 1 91 ? -0.632 9.142 6.597 1.00 95.12 91 PRO A N 1
ATOM 703 C CA . PRO A 1 91 ? -2.088 9.205 6.469 1.00 95.12 91 PRO A CA 1
ATOM 704 C C . PRO A 1 91 ? -2.600 8.817 5.082 1.00 95.12 91 PRO A C 1
ATOM 706 O O . PRO A 1 91 ? -3.585 8.092 4.974 1.00 95.12 91 PRO A O 1
ATOM 709 N N . GLU A 1 92 ? -1.892 9.194 4.015 1.00 93.75 92 GLU A N 1
ATOM 710 C CA . GLU A 1 92 ? -2.289 8.857 2.645 1.00 93.75 92 GLU A CA 1
ATOM 711 C C . GLU A 1 92 ? -2.214 7.346 2.388 1.00 93.75 92 GLU A C 1
ATOM 713 O O . GLU A 1 92 ? -3.050 6.787 1.684 1.00 93.75 92 GLU A O 1
ATOM 718 N N . THR A 1 93 ? -1.239 6.661 2.995 1.00 95.00 93 THR A N 1
ATOM 719 C CA . THR A 1 93 ? -1.098 5.200 2.871 1.00 95.00 93 THR A CA 1
ATOM 720 C C . THR A 1 93 ? -2.186 4.481 3.661 1.00 95.00 93 THR A C 1
ATOM 722 O O . THR A 1 93 ? -2.777 3.521 3.170 1.00 95.00 93 THR A O 1
ATOM 725 N N . PHE A 1 94 ? -2.492 4.963 4.869 1.00 96.06 94 PHE A N 1
ATOM 726 C CA . PHE A 1 94 ? -3.581 4.402 5.663 1.00 96.06 94 PHE A CA 1
ATOM 727 C C . PHE A 1 94 ? -4.950 4.653 5.023 1.00 96.06 94 PHE A C 1
ATOM 729 O O . PHE A 1 94 ? -5.817 3.789 5.087 1.00 96.06 94 PHE A O 1
ATOM 736 N N . SER A 1 95 ? -5.133 5.785 4.341 1.00 95.19 95 SER A N 1
ATOM 737 C CA . SER A 1 95 ? -6.361 6.087 3.603 1.00 95.19 95 SER A CA 1
ATOM 738 C C . SER A 1 95 ? -6.638 5.053 2.503 1.00 95.19 95 SER A C 1
ATOM 740 O O . SER A 1 95 ? -7.758 4.558 2.410 1.00 95.19 95 SER A O 1
ATOM 742 N N . LEU A 1 96 ? -5.613 4.614 1.757 1.00 95.06 96 LEU A N 1
ATOM 743 C CA . LEU A 1 96 ? -5.745 3.515 0.782 1.00 95.06 96 LEU A CA 1
ATOM 744 C C . LEU A 1 96 ? -6.107 2.178 1.444 1.00 95.06 96 LEU A C 1
ATOM 746 O O . LEU A 1 96 ? -6.878 1.397 0.891 1.00 95.06 96 LEU A O 1
ATOM 750 N N . TYR A 1 97 ? -5.579 1.906 2.640 1.00 96.06 97 TYR A N 1
ATOM 751 C CA . TYR A 1 97 ? -5.984 0.726 3.405 1.00 96.06 97 TYR A CA 1
ATOM 752 C C . TYR A 1 97 ? -7.452 0.807 3.843 1.00 96.06 97 TYR A C 1
ATOM 754 O O . TYR A 1 97 ? -8.188 -0.169 3.705 1.00 96.06 97 TYR A O 1
ATOM 762 N N . VAL A 1 98 ? -7.900 1.969 4.327 1.00 95.06 98 VAL A N 1
ATOM 763 C CA . VAL A 1 98 ? -9.308 2.198 4.677 1.00 95.06 98 VAL A CA 1
ATOM 764 C C . VAL A 1 98 ? -10.199 2.046 3.444 1.00 95.06 98 VAL A C 1
ATOM 766 O O . VAL A 1 98 ? -11.236 1.394 3.519 1.00 95.06 98 VAL A O 1
ATOM 769 N N . GLU A 1 99 ? -9.796 2.577 2.293 1.00 93.75 99 GLU A N 1
ATOM 770 C CA . GLU A 1 99 ? -10.516 2.354 1.041 1.00 93.75 99 GLU A CA 1
ATOM 771 C C . GLU A 1 99 ? -10.645 0.855 0.742 1.00 93.75 99 GLU A C 1
ATOM 773 O O . GLU A 1 99 ? -11.756 0.365 0.537 1.00 93.75 99 GLU A O 1
ATOM 778 N N . PHE A 1 100 ? -9.541 0.110 0.814 1.00 93.94 100 PHE A N 1
ATOM 779 C CA . PHE A 1 100 ? -9.529 -1.327 0.568 1.00 93.94 100 PHE A CA 1
ATOM 780 C C . PHE A 1 100 ? -10.489 -2.100 1.482 1.00 93.94 100 PHE A C 1
ATOM 782 O O . PHE A 1 100 ? -11.282 -2.897 0.987 1.00 93.94 100 PHE A O 1
ATOM 789 N N . ILE A 1 101 ? -10.480 -1.868 2.796 1.00 93.12 101 ILE A N 1
ATOM 790 C CA . ILE A 1 101 ? -11.329 -2.651 3.715 1.00 93.12 101 ILE A CA 1
ATOM 791 C C . ILE A 1 101 ? -12.830 -2.360 3.562 1.00 93.12 101 ILE A C 1
ATOM 793 O O . ILE A 1 101 ? -13.648 -3.191 3.958 1.00 93.12 101 ILE A O 1
ATOM 797 N N . TYR A 1 102 ? -13.200 -1.204 2.999 1.00 92.12 102 TYR A N 1
ATOM 798 C CA . TYR A 1 102 ? -14.598 -0.838 2.748 1.00 92.12 102 TYR A CA 1
ATOM 799 C C . TYR A 1 102 ? -15.059 -1.141 1.316 1.00 92.12 102 TYR A C 1
ATOM 801 O O . TYR A 1 102 ? -16.221 -1.496 1.118 1.00 92.12 102 TYR A O 1
ATOM 809 N N . ALA A 1 103 ? -14.185 -0.993 0.319 1.00 90.12 103 ALA A N 1
ATOM 810 C CA . ALA A 1 103 ? -14.519 -1.139 -1.098 1.00 90.12 103 ALA A CA 1
ATOM 811 C C . ALA A 1 103 ? -14.041 -2.465 -1.713 1.00 90.12 103 ALA A C 1
ATOM 813 O O . ALA A 1 103 ? -14.504 -2.833 -2.792 1.00 90.12 103 ALA A O 1
ATOM 814 N N . GLY A 1 104 ? -13.114 -3.172 -1.063 1.00 85.69 104 GLY A N 1
ATOM 815 C CA . GLY A 1 104 ? -12.467 -4.384 -1.577 1.00 85.69 104 GLY A CA 1
ATOM 816 C C . GLY A 1 104 ? -11.455 -4.135 -2.701 1.00 85.69 104 GLY A C 1
ATOM 817 O O . GLY A 1 104 ? -10.947 -5.087 -3.286 1.00 85.69 104 GLY A O 1
ATOM 818 N N . GLN A 1 105 ? -11.164 -2.874 -3.024 1.00 86.31 105 GLN A N 1
ATOM 819 C CA . GLN A 1 105 ? -10.253 -2.466 -4.092 1.00 86.31 105 GLN A CA 1
ATOM 820 C C . GLN A 1 105 ? -9.509 -1.188 -3.699 1.00 86.31 105 GLN A C 1
ATOM 822 O O . GLN A 1 105 ? -9.948 -0.461 -2.810 1.00 86.31 105 GLN A O 1
ATOM 827 N N . ILE A 1 106 ? -8.389 -0.929 -4.368 1.00 88.94 106 ILE A N 1
ATOM 828 C CA . ILE A 1 106 ? -7.566 0.266 -4.171 1.00 88.94 106 ILE A CA 1
ATOM 829 C C . ILE A 1 106 ? -7.711 1.141 -5.413 1.00 88.94 106 ILE A C 1
ATOM 831 O O . ILE A 1 106 ? -7.465 0.664 -6.526 1.00 88.94 106 ILE A O 1
ATOM 835 N N . SER A 1 107 ? -8.068 2.413 -5.241 1.00 85.75 107 SER A N 1
ATOM 836 C CA . SER A 1 107 ? -8.118 3.358 -6.356 1.00 85.75 107 SER A CA 1
ATOM 837 C C . SER A 1 107 ? -6.816 4.138 -6.442 1.00 85.75 107 SER A C 1
ATOM 839 O O . SER A 1 107 ? -6.487 4.952 -5.584 1.00 85.75 107 SER A O 1
ATOM 841 N N . MET A 1 108 ? -6.076 3.924 -7.526 1.00 84.12 108 MET A N 1
ATOM 842 C CA . MET A 1 108 ? -4.897 4.731 -7.821 1.00 84.12 108 MET A CA 1
ATOM 843 C C . MET A 1 108 ? -5.300 6.040 -8.494 1.00 84.12 108 MET A C 1
ATOM 845 O O . MET A 1 108 ? -6.109 6.055 -9.427 1.00 84.12 108 MET A O 1
ATOM 849 N N . ASP A 1 109 ? -4.692 7.140 -8.050 1.00 81.56 109 ASP A N 1
ATOM 850 C CA . ASP A 1 109 ? -4.833 8.431 -8.710 1.00 81.56 109 ASP A CA 1
ATOM 851 C C . ASP A 1 109 ? -4.105 8.410 -10.061 1.00 81.56 109 ASP A C 1
ATOM 853 O O . ASP A 1 109 ? -2.880 8.518 -10.150 1.00 81.56 109 ASP A O 1
ATOM 857 N N . LYS A 1 110 ? -4.889 8.272 -11.133 1.00 77.44 110 LYS A N 1
ATOM 858 C CA . LYS A 1 110 ? -4.394 8.230 -12.514 1.00 77.44 110 LYS A CA 1
ATOM 859 C C . LYS A 1 110 ? -3.893 9.585 -13.020 1.00 77.44 110 LYS A C 1
ATOM 861 O O . LYS A 1 110 ? -3.344 9.638 -14.117 1.00 77.44 110 LYS A O 1
ATOM 866 N N . THR A 1 111 ? -4.093 10.670 -12.268 1.00 80.94 111 THR A N 1
ATOM 867 C CA . THR A 1 111 ? -3.554 11.992 -12.622 1.00 80.94 111 THR A CA 1
ATOM 868 C C . THR A 1 111 ? -2.065 12.116 -12.301 1.00 80.94 111 THR A C 1
ATOM 870 O O . THR A 1 111 ? -1.382 12.960 -12.883 1.00 80.94 111 THR A O 1
ATOM 873 N N . LEU A 1 112 ? -1.545 11.257 -11.418 1.00 78.50 112 LEU A N 1
ATOM 874 C CA . LEU A 1 112 ? -0.125 11.203 -11.095 1.00 78.50 112 LEU A CA 1
ATOM 875 C C . LEU A 1 112 ? 0.687 10.671 -12.276 1.00 78.50 112 LEU A C 1
ATOM 877 O O . LEU A 1 112 ? 0.276 9.726 -12.958 1.00 78.50 112 LEU A O 1
ATOM 881 N N . ASP A 1 113 ? 1.898 11.213 -12.449 1.00 83.38 113 ASP A N 1
ATOM 882 C CA . ASP A 1 113 ? 2.878 10.594 -13.338 1.00 83.38 113 ASP A CA 1
ATOM 883 C C . ASP A 1 113 ? 3.092 9.129 -12.944 1.00 83.38 113 ASP A C 1
ATOM 885 O O . ASP A 1 113 ? 3.141 8.779 -11.763 1.00 83.38 113 ASP A O 1
ATOM 889 N N . VAL A 1 114 ? 3.250 8.282 -13.956 1.00 77.38 114 VAL A N 1
ATOM 890 C CA . VAL A 1 114 ? 3.450 6.838 -13.816 1.00 77.38 114 VAL A CA 1
ATOM 891 C C . VAL A 1 114 ? 4.510 6.498 -12.772 1.00 77.38 114 VAL A C 1
ATOM 893 O O . VAL A 1 114 ? 4.307 5.610 -11.948 1.00 77.38 114 VAL A O 1
ATOM 896 N N . THR A 1 115 ? 5.647 7.198 -12.787 1.00 77.88 115 THR A N 1
ATOM 897 C CA . THR A 1 115 ? 6.750 6.895 -11.866 1.00 77.88 115 THR A CA 1
ATOM 898 C C . THR A 1 115 ? 6.386 7.208 -10.415 1.00 77.88 115 THR A C 1
ATOM 900 O O . THR A 1 115 ? 6.834 6.516 -9.500 1.00 77.88 115 THR A O 1
ATOM 903 N N . SER A 1 116 ? 5.502 8.185 -10.207 1.00 85.88 116 SER A N 1
ATOM 904 C CA . SER A 1 116 ? 4.976 8.567 -8.898 1.00 85.88 116 SER A CA 1
ATOM 905 C C . SER A 1 116 ? 3.948 7.569 -8.363 1.00 85.88 116 SER A C 1
ATOM 907 O O . SER A 1 116 ? 3.823 7.444 -7.147 1.00 85.88 116 SER A O 1
ATOM 909 N N . GLN A 1 117 ? 3.258 6.815 -9.229 1.00 87.69 117 GLN A N 1
ATOM 910 C CA . GLN A 1 117 ? 2.262 5.813 -8.813 1.00 87.69 117 GLN A CA 1
ATOM 911 C C . GLN A 1 117 ? 2.887 4.621 -8.066 1.00 87.69 117 GLN A C 1
ATOM 913 O O . GLN A 1 117 ? 2.225 3.989 -7.243 1.00 87.69 117 GLN A O 1
ATOM 918 N N . TYR A 1 118 ? 4.178 4.345 -8.271 1.00 90.62 118 TYR A N 1
ATOM 919 C CA . TYR A 1 118 ? 4.881 3.269 -7.566 1.00 90.62 118 TYR A CA 1
ATOM 920 C C . TYR A 1 118 ? 5.081 3.535 -6.071 1.00 90.62 118 TYR A C 1
ATOM 922 O O . TYR A 1 118 ? 5.134 2.591 -5.278 1.00 90.62 118 TYR A O 1
ATOM 930 N N . TRP A 1 119 ? 5.182 4.801 -5.658 1.00 91.75 119 TRP A N 1
ATOM 931 C CA . TRP A 1 119 ? 5.458 5.156 -4.265 1.00 91.75 119 TRP A CA 1
ATOM 932 C C . TRP A 1 119 ? 4.304 4.819 -3.312 1.00 91.75 119 TRP A C 1
ATOM 934 O O . TRP A 1 119 ? 4.566 4.133 -2.319 1.00 91.75 119 TRP A O 1
ATOM 944 N N . PRO A 1 120 ? 3.046 5.231 -3.577 1.00 93.00 120 PRO A N 1
ATOM 945 C CA . PRO A 1 120 ? 1.910 4.835 -2.748 1.00 93.00 120 PRO A CA 1
ATOM 946 C C . PRO A 1 120 ? 1.770 3.316 -2.630 1.00 93.00 120 PRO A C 1
ATOM 948 O O . PRO A 1 120 ? 1.576 2.811 -1.528 1.00 93.00 120 PRO A O 1
ATOM 951 N N . LEU A 1 121 ? 1.957 2.580 -3.731 1.00 94.00 121 LEU A N 1
ATOM 952 C CA . LEU A 1 121 ? 1.855 1.118 -3.741 1.00 94.00 121 LEU A CA 1
ATOM 953 C C . LEU A 1 121 ? 2.964 0.453 -2.925 1.00 94.00 121 LEU A C 1
ATOM 955 O O . LEU A 1 121 ? 2.687 -0.434 -2.126 1.00 94.00 121 LEU A O 1
ATOM 959 N N . THR A 1 122 ? 4.206 0.921 -3.049 1.00 94.62 122 THR A N 1
ATOM 960 C CA . THR A 1 122 ? 5.336 0.405 -2.256 1.00 94.62 122 THR A CA 1
ATOM 961 C C . THR A 1 122 ? 5.109 0.615 -0.761 1.00 94.62 122 THR A C 1
ATOM 963 O O . THR A 1 122 ? 5.305 -0.298 0.042 1.00 94.62 122 THR A O 1
ATOM 966 N N . ARG A 1 123 ? 4.632 1.805 -0.378 1.00 94.69 123 ARG A N 1
ATOM 967 C CA . ARG A 1 123 ? 4.278 2.114 1.015 1.00 94.69 123 ARG A CA 1
ATOM 968 C C . ARG A 1 123 ? 3.118 1.257 1.507 1.00 94.69 123 ARG A C 1
ATOM 970 O O . ARG A 1 123 ? 3.138 0.825 2.654 1.00 94.69 123 ARG A O 1
ATOM 977 N N . LEU A 1 124 ? 2.138 0.983 0.651 1.00 95.50 124 LEU A N 1
ATOM 978 C CA . LEU A 1 124 ? 0.997 0.141 0.989 1.00 95.50 124 LEU A CA 1
ATOM 979 C C . LEU A 1 124 ? 1.393 -1.328 1.163 1.00 95.50 124 LEU A C 1
ATOM 981 O O . LEU A 1 124 ? 0.934 -1.961 2.105 1.00 95.50 124 LEU A O 1
ATOM 985 N N . ILE A 1 125 ? 2.297 -1.848 0.330 1.00 95.69 125 ILE A N 1
ATOM 986 C CA . ILE A 1 125 ? 2.884 -3.190 0.482 1.00 95.69 125 ILE A CA 1
ATOM 987 C C . ILE A 1 125 ? 3.646 -3.288 1.810 1.00 95.69 125 ILE A C 1
ATOM 989 O O . ILE A 1 125 ? 3.473 -4.257 2.550 1.00 95.69 125 ILE A O 1
ATOM 993 N N . ARG A 1 126 ? 4.439 -2.265 2.156 1.00 94.88 126 ARG A N 1
ATOM 994 C CA . ARG A 1 126 ? 5.115 -2.172 3.460 1.00 94.88 126 ARG A CA 1
ATOM 995 C C . ARG A 1 126 ? 4.118 -2.119 4.619 1.00 94.88 126 ARG A C 1
ATOM 997 O O . ARG A 1 126 ? 4.308 -2.804 5.620 1.00 94.88 126 ARG A O 1
ATOM 1004 N N . LEU A 1 127 ? 3.050 -1.331 4.494 1.00 95.50 127 LEU A N 1
ATOM 1005 C CA . LEU A 1 127 ? 1.996 -1.272 5.504 1.00 95.50 127 LEU A CA 1
ATOM 1006 C C . LEU A 1 127 ? 1.323 -2.638 5.666 1.00 95.50 127 LEU A C 1
ATOM 1008 O O . LEU A 1 127 ? 1.143 -3.079 6.794 1.00 95.50 127 LEU A O 1
ATOM 1012 N N . ALA A 1 128 ? 0.996 -3.313 4.562 1.00 95.06 128 ALA A N 1
ATOM 1013 C CA . ALA A 1 128 ? 0.383 -4.636 4.554 1.00 95.06 128 ALA A CA 1
ATOM 1014 C C . ALA A 1 128 ? 1.262 -5.687 5.243 1.00 95.06 128 ALA A C 1
ATOM 1016 O O . ALA A 1 128 ? 0.744 -6.525 5.980 1.00 95.06 128 ALA A O 1
ATOM 1017 N N . ASP A 1 129 ? 2.581 -5.615 5.044 1.00 94.12 129 ASP A N 1
ATOM 1018 C CA . ASP A 1 129 ? 3.554 -6.436 5.763 1.00 94.12 129 ASP A CA 1
ATOM 1019 C C . ASP A 1 129 ? 3.520 -6.157 7.272 1.00 94.12 129 ASP A C 1
ATOM 1021 O O . ASP A 1 129 ? 3.330 -7.077 8.067 1.00 94.12 129 ASP A O 1
ATOM 1025 N N . TYR A 1 130 ? 3.592 -4.881 7.657 1.00 93.25 130 TYR A N 1
ATOM 1026 C CA . TYR A 1 130 ? 3.577 -4.449 9.055 1.00 93.25 130 TYR A CA 1
ATOM 1027 C C . TYR A 1 130 ? 2.295 -4.856 9.798 1.00 93.25 130 TYR A C 1
ATOM 1029 O O . TYR A 1 130 ? 2.361 -5.426 10.888 1.00 93.25 130 TYR A O 1
ATOM 1037 N N . ILE A 1 131 ? 1.123 -4.614 9.202 1.00 93.94 131 ILE A N 1
ATOM 1038 C CA . ILE A 1 131 ? -0.172 -4.984 9.796 1.00 93.94 131 ILE A CA 1
ATOM 1039 C C . ILE A 1 131 ? -0.533 -6.455 9.550 1.00 93.94 131 ILE A C 1
ATOM 1041 O O . ILE A 1 131 ? -1.621 -6.887 9.929 1.00 93.94 131 ILE A O 1
ATOM 1045 N N . GLN A 1 132 ? 0.339 -7.235 8.909 1.00 94.12 132 GLN A N 1
ATOM 1046 C CA . GLN A 1 132 ? 0.120 -8.656 8.633 1.00 94.12 132 GLN A CA 1
ATOM 1047 C C . GLN A 1 132 ? -1.206 -8.908 7.889 1.00 94.12 132 GLN A C 1
ATOM 1049 O O . GLN A 1 132 ? -1.991 -9.785 8.245 1.00 94.12 132 GLN A O 1
ATOM 1054 N N . SER A 1 133 ? -1.485 -8.100 6.862 1.00 94.06 133 SER A N 1
ATOM 1055 C CA . SER A 1 133 ? -2.650 -8.261 5.989 1.00 94.06 133 SER A CA 1
ATOM 1056 C C . SER A 1 133 ? -2.236 -8.913 4.673 1.00 94.06 133 SER A C 1
ATOM 1058 O O . SER A 1 133 ? -1.743 -8.254 3.759 1.00 94.06 133 SER A O 1
ATOM 1060 N N . VAL A 1 134 ? -2.445 -10.228 4.575 1.00 93.12 134 VAL A N 1
ATOM 1061 C CA . VAL A 1 134 ? -2.131 -11.013 3.366 1.00 93.12 134 VAL A CA 1
ATOM 1062 C C . VAL A 1 134 ? -2.947 -10.537 2.163 1.00 93.12 134 VAL A C 1
ATOM 1064 O O . VAL A 1 134 ? -2.410 -10.398 1.069 1.00 93.12 134 VAL A O 1
ATOM 1067 N N . GLU A 1 135 ? -4.233 -10.253 2.367 1.00 92.56 135 GLU A N 1
ATOM 1068 C CA . GLU A 1 135 ? -5.132 -9.815 1.297 1.00 92.56 135 GLU A CA 1
ATOM 1069 C C . GLU A 1 135 ? -4.720 -8.447 0.751 1.00 92.56 135 GLU A C 1
ATOM 1071 O O . GLU A 1 135 ? -4.518 -8.316 -0.455 1.00 92.56 135 GLU A O 1
ATOM 1076 N N . LEU A 1 136 ? -4.488 -7.460 1.628 1.00 94.44 136 LEU A N 1
ATOM 1077 C CA . LEU A 1 136 ? -4.009 -6.142 1.208 1.00 94.44 136 LEU A CA 1
ATOM 1078 C C . LEU A 1 136 ? -2.669 -6.245 0.477 1.00 94.44 136 LEU A C 1
ATOM 1080 O O . LEU A 1 136 ? -2.472 -5.577 -0.536 1.00 94.44 136 LEU A O 1
ATOM 1084 N N . TYR A 1 137 ? -1.761 -7.091 0.973 1.00 94.62 137 TYR A N 1
ATOM 1085 C CA . TYR A 1 137 ? -0.459 -7.304 0.351 1.00 94.62 137 TYR A CA 1
ATOM 1086 C C . TYR A 1 137 ? -0.617 -7.800 -1.090 1.00 94.62 137 TYR A C 1
ATOM 1088 O O . TYR A 1 137 ? -0.020 -7.240 -2.006 1.00 94.62 137 TYR A O 1
ATOM 1096 N N . ASN A 1 138 ? -1.465 -8.807 -1.309 1.00 93.94 138 ASN A N 1
ATOM 1097 C CA . ASN A 1 138 ? -1.688 -9.388 -2.632 1.00 93.94 138 ASN A CA 1
ATOM 1098 C C . ASN A 1 138 ? -2.368 -8.399 -3.589 1.00 93.94 138 ASN A C 1
ATOM 1100 O O . ASN A 1 138 ? -1.936 -8.269 -4.733 1.00 93.94 138 ASN A O 1
ATOM 1104 N N . VAL A 1 139 ? -3.368 -7.647 -3.118 1.00 93.75 139 VAL A N 1
ATOM 1105 C CA . VAL A 1 139 ? -4.040 -6.626 -3.940 1.00 93.75 139 VAL A CA 1
ATOM 1106 C C . VAL A 1 139 ? -3.079 -5.490 -4.303 1.00 93.75 139 VAL A C 1
ATOM 1108 O O . VAL A 1 139 ? -3.062 -5.039 -5.448 1.00 93.75 139 VAL A O 1
ATOM 1111 N N . ALA A 1 140 ? -2.228 -5.053 -3.371 1.00 94.38 140 ALA A N 1
ATOM 1112 C CA . ALA A 1 140 ? -1.226 -4.028 -3.647 1.00 94.38 140 ALA A CA 1
ATOM 1113 C C . ALA A 1 140 ? -0.144 -4.516 -4.631 1.00 94.38 140 ALA A C 1
ATOM 1115 O O . ALA A 1 140 ? 0.286 -3.747 -5.491 1.00 94.38 140 ALA A O 1
ATOM 1116 N N . ILE A 1 141 ? 0.254 -5.793 -4.561 1.00 93.38 141 ILE A N 1
ATOM 1117 C CA . ILE A 1 141 ? 1.136 -6.436 -5.551 1.00 93.38 141 ILE A CA 1
ATOM 1118 C C . ILE A 1 141 ? 0.490 -6.455 -6.936 1.00 93.38 141 ILE A C 1
ATOM 1120 O O . ILE A 1 141 ? 1.138 -6.090 -7.918 1.00 93.38 141 ILE A O 1
ATOM 1124 N N . ASP A 1 142 ? -0.780 -6.844 -7.026 1.00 92.31 142 ASP A N 1
ATOM 1125 C CA . ASP A 1 142 ? -1.491 -6.892 -8.302 1.00 92.31 142 ASP A CA 1
ATOM 1126 C C . ASP A 1 142 ? -1.587 -5.506 -8.939 1.00 92.31 142 ASP A C 1
ATOM 1128 O O . ASP A 1 142 ? -1.278 -5.368 -10.126 1.00 92.31 142 ASP A O 1
ATOM 1132 N N . ALA A 1 143 ? -1.921 -4.487 -8.141 1.00 91.75 143 ALA A N 1
ATOM 1133 C CA . ALA A 1 143 ? -1.942 -3.095 -8.576 1.00 91.75 143 ALA A CA 1
ATOM 1134 C C . ALA A 1 143 ? -0.552 -2.612 -9.026 1.00 91.75 143 ALA A C 1
ATOM 1136 O O . ALA A 1 143 ? -0.434 -1.925 -10.039 1.00 91.75 143 ALA A O 1
ATOM 1137 N N . PHE A 1 144 ? 0.517 -3.007 -8.327 1.00 92.25 144 PHE A N 1
ATOM 1138 C CA . PHE A 1 144 ? 1.895 -2.672 -8.703 1.00 92.25 144 PHE A CA 1
ATOM 1139 C C . PHE A 1 144 ? 2.284 -3.275 -10.056 1.00 92.25 144 PHE A C 1
ATOM 1141 O O . PHE A 1 144 ? 2.890 -2.602 -10.894 1.00 92.25 144 PHE A O 1
ATOM 1148 N N . ILE A 1 145 ? 1.913 -4.535 -10.296 1.00 89.69 145 ILE A N 1
ATOM 1149 C CA . ILE A 1 145 ? 2.143 -5.200 -11.582 1.00 89.69 145 ILE A CA 1
ATOM 1150 C C . ILE A 1 145 ? 1.328 -4.528 -12.692 1.00 89.69 145 ILE A C 1
ATOM 1152 O O . ILE A 1 145 ? 1.850 -4.354 -13.793 1.00 89.69 145 ILE A O 1
ATOM 1156 N N . ASP A 1 146 ? 0.085 -4.133 -12.420 1.00 88.56 146 ASP A N 1
ATOM 1157 C CA . ASP A 1 146 ? -0.770 -3.466 -13.407 1.00 88.56 146 ASP A CA 1
ATOM 1158 C C . ASP A 1 146 ? -0.225 -2.102 -13.821 1.00 88.56 146 ASP A C 1
ATOM 1160 O O . ASP A 1 146 ? -0.139 -1.837 -15.018 1.00 88.56 146 ASP A O 1
ATOM 1164 N N . VAL A 1 147 ? 0.282 -1.292 -12.884 1.00 87.81 147 VAL A N 1
ATOM 1165 C CA . VAL A 1 147 ? 0.980 -0.038 -13.229 1.00 87.81 147 VAL A CA 1
ATOM 1166 C C . VAL A 1 147 ? 2.157 -0.309 -14.171 1.00 87.81 147 VAL A C 1
ATOM 1168 O O . VAL A 1 147 ? 2.335 0.402 -15.162 1.00 87.81 147 VAL A O 1
ATOM 1171 N N . CYS A 1 148 ? 2.944 -1.358 -13.918 1.00 85.06 148 CYS A N 1
ATOM 1172 C CA . CYS A 1 148 ? 4.069 -1.720 -14.780 1.00 85.06 148 CYS A CA 1
ATOM 1173 C C . CYS A 1 148 ? 3.623 -2.152 -16.183 1.00 85.06 148 CYS A C 1
ATOM 1175 O O . CYS A 1 148 ? 4.224 -1.734 -17.174 1.00 85.06 148 CYS A O 1
ATOM 1177 N N . LYS A 1 149 ? 2.546 -2.936 -16.282 1.00 82.94 149 LYS A N 1
ATOM 1178 C CA . LYS A 1 149 ? 1.985 -3.387 -17.563 1.00 82.94 149 LYS A CA 1
ATOM 1179 C C . LYS A 1 149 ? 1.381 -2.251 -18.375 1.00 82.94 149 LYS A C 1
ATOM 1181 O O . LYS A 1 149 ? 1.716 -2.106 -19.547 1.00 82.94 149 LYS A O 1
ATOM 1186 N N . ASP A 1 150 ? 0.521 -1.453 -17.753 1.00 83.81 150 ASP A N 1
ATOM 1187 C CA . ASP A 1 150 ? -0.253 -0.409 -18.429 1.00 83.81 150 ASP A CA 1
ATOM 1188 C C . ASP A 1 150 ? 0.655 0.680 -18.997 1.00 83.81 150 ASP A C 1
ATOM 1190 O O . ASP A 1 150 ? 0.378 1.280 -20.035 1.00 83.81 150 ASP A O 1
ATOM 1194 N N . THR A 1 151 ? 1.768 0.935 -18.313 1.00 80.31 151 THR A N 1
ATOM 1195 C CA . THR A 1 151 ? 2.668 2.040 -18.643 1.00 80.31 151 THR A CA 1
ATOM 1196 C C . THR A 1 151 ? 3.925 1.584 -19.361 1.00 80.31 151 THR A C 1
ATOM 1198 O O . THR A 1 151 ? 4.623 2.404 -19.960 1.00 80.31 151 THR A O 1
ATOM 1201 N N . ASN A 1 152 ? 4.218 0.283 -19.303 1.00 77.81 152 ASN A N 1
ATOM 1202 C CA . ASN A 1 152 ? 5.410 -0.336 -19.861 1.00 77.81 152 ASN A CA 1
ATOM 1203 C C . ASN A 1 152 ? 6.726 0.277 -19.332 1.00 77.81 152 ASN A C 1
ATOM 1205 O O . ASN A 1 152 ? 7.775 0.167 -19.978 1.00 77.81 152 ASN A O 1
ATOM 1209 N N . LYS A 1 153 ? 6.662 0.950 -18.172 1.00 80.06 153 LYS A N 1
ATOM 1210 C CA . LYS A 1 153 ? 7.789 1.576 -17.472 1.00 80.06 153 LYS A CA 1
ATOM 1211 C C . LYS A 1 153 ? 8.105 0.779 -16.217 1.00 80.06 153 LYS A C 1
ATOM 1213 O O . LYS A 1 153 ? 7.203 0.434 -15.463 1.00 80.06 153 LYS A O 1
ATOM 1218 N N . SER A 1 154 ? 9.381 0.536 -15.960 1.00 81.81 154 SER A N 1
ATOM 1219 C CA . SER A 1 154 ? 9.829 -0.110 -14.726 1.00 81.81 154 SER A CA 1
ATOM 1220 C C . SER A 1 154 ? 9.810 0.866 -13.544 1.00 81.81 154 SER A C 1
ATOM 1222 O O . SER A 1 154 ? 9.880 2.083 -13.756 1.00 81.81 154 SER A O 1
ATOM 1224 N N . PRO A 1 155 ? 9.710 0.365 -12.299 1.00 84.75 155 PRO A N 1
ATOM 1225 C CA . PRO A 1 155 ? 9.776 1.220 -11.122 1.00 84.75 155 PRO A CA 1
ATOM 1226 C C . PRO A 1 155 ? 11.112 1.981 -11.067 1.00 84.75 155 PRO A C 1
ATOM 1228 O O . PRO A 1 155 ? 12.142 1.459 -11.494 1.00 84.75 155 PRO A O 1
ATOM 1231 N N . PRO A 1 156 ? 11.147 3.214 -10.538 1.00 84.44 156 PRO A N 1
ATOM 1232 C CA . PRO A 1 156 ? 12.403 3.918 -10.296 1.00 84.44 156 PRO A CA 1
ATOM 1233 C C . PRO A 1 156 ? 13.328 3.134 -9.354 1.00 84.44 156 PRO A C 1
ATOM 1235 O O . PRO A 1 156 ? 12.862 2.485 -8.420 1.00 84.44 156 PRO A O 1
ATOM 1238 N N . LEU A 1 157 ? 14.648 3.247 -9.532 1.00 81.31 157 LEU A N 1
ATOM 1239 C CA . LEU A 1 157 ? 15.617 2.547 -8.674 1.00 81.31 157 LEU A CA 1
ATOM 1240 C C . LEU A 1 157 ? 15.508 2.963 -7.195 1.00 81.31 157 LEU A C 1
ATOM 1242 O O . LEU A 1 157 ? 15.768 2.168 -6.298 1.00 81.31 157 LEU A O 1
ATOM 1246 N N . THR A 1 158 ? 15.059 4.190 -6.932 1.00 85.06 158 THR A N 1
ATOM 1247 C CA . THR A 1 158 ? 14.776 4.680 -5.577 1.00 85.06 158 THR A CA 1
ATOM 1248 C C . THR A 1 158 ? 13.672 3.881 -4.883 1.00 85.06 158 THR A C 1
ATOM 1250 O O . THR A 1 158 ? 13.785 3.615 -3.691 1.00 85.06 158 THR A O 1
ATOM 1253 N N . VAL A 1 159 ? 12.654 3.424 -5.621 1.00 88.06 159 VAL A N 1
ATOM 1254 C CA . VAL A 1 159 ? 11.603 2.537 -5.095 1.00 88.06 159 VAL A CA 1
ATOM 1255 C C . VAL A 1 159 ? 12.187 1.178 -4.716 1.00 88.06 159 VAL A C 1
ATOM 1257 O O . VAL A 1 159 ? 11.876 0.650 -3.651 1.00 88.06 159 VAL A O 1
ATOM 1260 N N . VAL A 1 160 ? 13.069 0.631 -5.559 1.00 87.00 160 VAL A N 1
ATOM 1261 C CA . VAL A 1 160 ? 13.744 -0.649 -5.300 1.00 87.00 160 VAL A CA 1
ATOM 1262 C C . VAL A 1 160 ? 14.618 -0.567 -4.054 1.00 87.00 160 VAL A C 1
ATOM 1264 O O . VAL A 1 160 ? 14.557 -1.453 -3.204 1.00 87.00 160 VAL A O 1
ATOM 1267 N N . GLN A 1 161 ? 15.394 0.510 -3.924 1.00 84.75 161 GLN A N 1
ATOM 1268 C CA . GLN A 1 161 ? 16.245 0.738 -2.762 1.00 84.75 161 GLN A CA 1
ATOM 1269 C C . GLN A 1 161 ? 15.414 0.820 -1.477 1.00 84.75 161 GLN A C 1
ATOM 1271 O O . GLN A 1 161 ? 15.684 0.082 -0.535 1.00 84.75 161 GLN A O 1
ATOM 1276 N N . THR A 1 162 ? 14.364 1.648 -1.459 1.00 87.12 162 THR A N 1
ATOM 1277 C CA . THR A 1 162 ? 13.486 1.764 -0.286 1.00 87.12 162 THR A CA 1
ATOM 1278 C C . THR A 1 162 ? 12.829 0.431 0.066 1.00 87.12 162 THR A C 1
ATOM 1280 O O . THR A 1 162 ? 12.776 0.074 1.238 1.00 87.12 162 THR A O 1
ATOM 1283 N N . ALA A 1 163 ? 12.384 -0.345 -0.925 1.00 89.06 163 ALA A N 1
ATOM 1284 C CA . ALA A 1 163 ? 11.822 -1.668 -0.675 1.00 89.06 163 ALA A CA 1
ATOM 1285 C C . ALA A 1 163 ? 12.832 -2.611 0.000 1.00 89.06 163 ALA A C 1
ATOM 1287 O O . ALA A 1 163 ? 12.458 -3.327 0.923 1.00 89.06 163 ALA A O 1
ATOM 1288 N N . TYR A 1 164 ? 14.096 -2.599 -0.430 1.00 86.12 164 TYR A N 1
ATOM 1289 C CA . TYR A 1 164 ? 15.164 -3.417 0.160 1.00 86.12 164 TYR A CA 1
ATOM 1290 C C . TYR A 1 164 ? 15.563 -2.989 1.572 1.00 86.12 164 TYR A C 1
ATOM 1292 O O . TYR A 1 164 ? 15.959 -3.836 2.369 1.00 86.12 164 TYR A O 1
ATOM 1300 N N . ASP A 1 165 ? 15.491 -1.692 1.864 1.00 85.12 165 ASP A N 1
ATOM 1301 C CA . ASP A 1 165 ? 15.810 -1.163 3.189 1.00 85.12 165 ASP A CA 1
ATOM 1302 C C . ASP A 1 165 ? 14.678 -1.440 4.196 1.00 85.12 165 ASP A C 1
ATOM 1304 O O . ASP A 1 165 ? 14.943 -1.674 5.375 1.00 85.12 165 ASP A O 1
ATOM 1308 N N . ASP A 1 166 ? 13.425 -1.450 3.730 1.00 85.50 166 ASP A N 1
ATOM 1309 C CA . ASP A 1 166 ? 12.239 -1.568 4.583 1.00 85.50 166 ASP A CA 1
ATOM 1310 C C . ASP A 1 166 ? 11.696 -2.999 4.739 1.00 85.50 166 ASP A C 1
ATOM 1312 O O . ASP A 1 166 ? 11.007 -3.283 5.721 1.00 85.50 166 ASP A O 1
ATOM 1316 N N . LEU A 1 167 ? 11.936 -3.890 3.771 1.00 87.56 167 LEU A N 1
ATOM 1317 C CA . LEU A 1 167 ? 11.387 -5.251 3.748 1.00 87.56 167 LEU A CA 1
ATOM 1318 C C . LEU A 1 167 ? 12.483 -6.308 3.852 1.00 87.56 167 LEU A C 1
ATOM 1320 O O . LEU A 1 167 ? 13.638 -6.104 3.485 1.00 87.56 167 LEU A O 1
ATOM 1324 N N . GLN A 1 168 ? 12.094 -7.501 4.304 1.00 84.69 168 GLN A N 1
ATOM 1325 C CA . GLN A 1 168 ? 13.009 -8.637 4.343 1.00 84.69 168 GLN A CA 1
ATOM 1326 C C . GLN A 1 168 ? 13.444 -9.037 2.930 1.00 84.69 168 GLN A C 1
ATOM 1328 O O . GLN A 1 168 ? 12.651 -9.043 1.986 1.00 84.69 168 GLN A O 1
ATOM 1333 N N . SER A 1 169 ? 14.717 -9.411 2.793 1.00 78.44 169 SER A N 1
ATOM 1334 C CA . SER A 1 169 ? 15.315 -9.724 1.490 1.00 78.44 169 SER A CA 1
ATOM 1335 C C . SER A 1 169 ? 14.653 -10.903 0.761 1.00 78.44 169 SER A C 1
ATOM 1337 O O . SER A 1 169 ? 14.775 -11.018 -0.454 1.00 78.44 169 SER A O 1
ATOM 1339 N N . ASP A 1 170 ? 13.968 -11.798 1.463 1.00 82.06 170 ASP A N 1
ATOM 1340 C CA . ASP A 1 170 ? 13.247 -12.957 0.928 1.00 82.06 170 ASP A CA 1
ATOM 1341 C C . ASP A 1 170 ? 11.774 -12.674 0.586 1.00 82.06 170 ASP A C 1
ATOM 1343 O O . ASP A 1 170 ? 11.117 -13.527 -0.015 1.00 82.06 170 ASP A O 1
ATOM 1347 N N . SER A 1 171 ? 11.278 -11.472 0.893 1.00 87.81 171 SER A N 1
ATOM 1348 C CA . SER A 1 171 ? 9.916 -11.023 0.603 1.00 87.81 171 SER A CA 1
ATOM 1349 C C . SER A 1 171 ? 9.546 -11.209 -0.874 1.00 87.81 171 SER A C 1
ATOM 1351 O O . SER A 1 171 ? 10.337 -10.930 -1.780 1.00 87.81 171 SER A O 1
ATOM 1353 N N . SER A 1 172 ? 8.310 -11.637 -1.141 1.00 90.94 172 SER A N 1
ATOM 1354 C CA . SER A 1 172 ? 7.831 -11.865 -2.509 1.00 90.94 172 SER A CA 1
ATOM 1355 C C . SER A 1 172 ? 7.815 -10.588 -3.353 1.00 90.94 172 SER A C 1
ATOM 1357 O O . SER A 1 172 ? 8.061 -10.653 -4.555 1.00 90.94 172 SER A O 1
ATOM 1359 N N . PHE A 1 173 ? 7.632 -9.415 -2.737 1.00 92.38 173 PHE A N 1
ATOM 1360 C CA . PHE A 1 173 ? 7.794 -8.134 -3.428 1.00 92.38 173 PHE A CA 1
ATOM 1361 C C . PHE A 1 173 ? 9.233 -7.891 -3.897 1.00 92.38 173 PHE A C 1
ATOM 1363 O O . PHE A 1 173 ? 9.453 -7.423 -5.008 1.00 92.38 173 PHE A O 1
ATOM 1370 N N . ILE A 1 174 ? 10.230 -8.267 -3.093 1.00 90.75 174 ILE A N 1
ATOM 1371 C CA . ILE A 1 174 ? 11.637 -8.163 -3.493 1.00 90.75 174 ILE A CA 1
ATOM 1372 C C . ILE A 1 174 ? 11.927 -9.092 -4.675 1.00 90.75 174 ILE A C 1
ATOM 1374 O O . ILE A 1 174 ? 12.586 -8.688 -5.634 1.00 90.75 174 ILE A O 1
ATOM 1378 N N . GLN A 1 175 ? 11.383 -10.312 -4.650 1.00 90.00 175 GLN A N 1
ATOM 1379 C CA . GLN A 1 175 ? 11.472 -11.233 -5.786 1.00 90.00 175 GLN A CA 1
ATOM 1380 C C . GLN A 1 175 ? 10.806 -10.657 -7.045 1.00 90.00 175 GLN A C 1
ATOM 1382 O O . GLN A 1 175 ? 11.371 -10.772 -8.131 1.00 90.00 175 GLN A O 1
ATOM 1387 N N . LEU A 1 176 ? 9.656 -9.987 -6.906 1.00 90.31 176 LEU A N 1
ATOM 1388 C CA . LEU A 1 176 ? 8.990 -9.295 -8.011 1.00 90.31 176 LEU A CA 1
ATOM 1389 C C . LEU A 1 176 ? 9.886 -8.213 -8.620 1.00 90.31 176 LEU A C 1
ATOM 1391 O O . LEU A 1 176 ? 10.040 -8.172 -9.837 1.00 90.31 176 LEU A O 1
ATOM 1395 N N . LEU A 1 177 ? 10.502 -7.362 -7.797 1.00 89.19 177 LEU A N 1
ATOM 1396 C CA . LEU A 1 177 ? 11.387 -6.296 -8.276 1.00 89.19 177 LEU A CA 1
ATOM 1397 C C . LEU A 1 177 ? 12.620 -6.851 -9.004 1.00 89.19 177 LEU A C 1
ATOM 1399 O O . LEU A 1 177 ? 13.016 -6.308 -10.038 1.00 89.19 177 LEU A O 1
ATOM 1403 N N . VAL A 1 178 ? 13.200 -7.949 -8.508 1.00 87.12 178 VAL A N 1
ATOM 1404 C CA . VAL A 1 178 ? 14.305 -8.660 -9.175 1.00 87.12 178 VAL A CA 1
ATOM 1405 C C . VAL A 1 178 ? 13.862 -9.198 -10.537 1.00 87.12 178 VAL A C 1
ATOM 1407 O O . VAL A 1 178 ? 14.519 -8.925 -11.541 1.00 87.12 178 VAL A O 1
ATOM 1410 N N . ASP A 1 179 ? 12.736 -9.913 -10.592 1.00 85.94 179 ASP A N 1
ATOM 1411 C CA . ASP A 1 179 ? 12.221 -10.512 -11.828 1.00 85.94 179 ASP A CA 1
ATOM 1412 C C . ASP A 1 179 ? 11.810 -9.442 -12.853 1.00 85.94 179 ASP A C 1
ATOM 1414 O O . ASP A 1 179 ? 12.094 -9.578 -14.045 1.00 85.94 179 ASP A O 1
ATOM 1418 N N . MET A 1 180 ? 11.172 -8.352 -12.415 1.00 83.69 180 MET A N 1
ATOM 1419 C CA . MET A 1 180 ? 10.845 -7.207 -13.272 1.00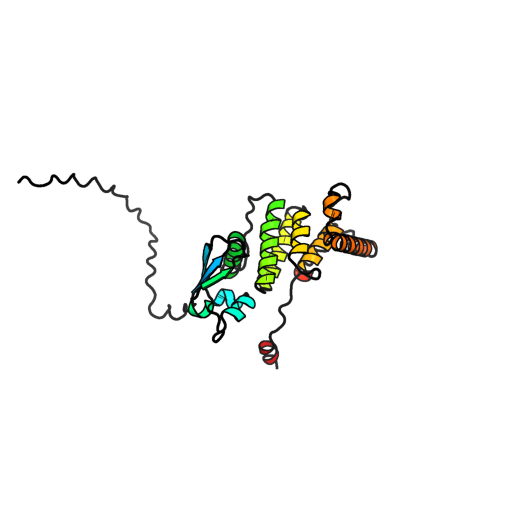 83.69 180 MET A CA 1
ATOM 1420 C C . MET A 1 180 ? 12.108 -6.597 -13.877 1.00 83.69 180 MET A C 1
ATOM 1422 O O . MET A 1 180 ? 12.135 -6.287 -15.070 1.00 83.69 180 MET A O 1
ATOM 1426 N N . THR A 1 181 ? 13.158 -6.462 -13.069 1.00 81.38 181 THR A N 1
ATOM 1427 C CA . THR A 1 181 ? 14.424 -5.865 -13.492 1.00 81.38 181 THR A CA 1
ATOM 1428 C C . THR A 1 181 ? 15.174 -6.744 -14.486 1.00 81.38 181 THR A C 1
ATOM 1430 O O . THR A 1 181 ? 15.618 -6.258 -15.527 1.00 81.38 181 THR A O 1
ATOM 1433 N N . ALA A 1 182 ? 15.259 -8.044 -14.201 1.00 80.81 182 ALA A N 1
ATOM 1434 C CA . ALA A 1 182 ? 15.896 -9.021 -15.076 1.00 80.81 182 ALA A CA 1
ATOM 1435 C C . ALA A 1 182 ? 15.197 -9.124 -16.442 1.00 80.81 182 ALA A C 1
ATOM 1437 O O . ALA A 1 182 ? 15.865 -9.178 -17.469 1.00 80.81 182 ALA A O 1
ATOM 1438 N N . ASN A 1 183 ? 13.859 -9.092 -16.467 1.00 73.62 183 ASN A N 1
ATOM 1439 C CA . ASN A 1 183 ? 13.077 -9.235 -17.701 1.00 73.62 183 ASN A CA 1
ATOM 1440 C C . ASN A 1 183 ? 13.010 -7.962 -18.553 1.00 73.62 183 ASN A C 1
ATOM 1442 O O . ASN A 1 183 ? 12.816 -8.037 -19.766 1.00 73.62 183 ASN A O 1
ATOM 1446 N N . SER A 1 184 ? 13.095 -6.787 -17.932 1.00 64.12 184 SER A N 1
ATOM 1447 C CA . SER A 1 184 ? 12.826 -5.526 -18.632 1.00 64.12 184 SER A CA 1
ATOM 1448 C C . SER A 1 184 ? 14.080 -4.883 -19.227 1.00 64.12 184 SER A C 1
ATOM 1450 O O . SER A 1 184 ? 13.948 -3.881 -19.928 1.00 64.12 184 SER A O 1
ATOM 1452 N N . ASN A 1 185 ? 15.277 -5.424 -18.943 1.00 59.84 185 ASN A N 1
ATOM 1453 C CA . ASN A 1 185 ? 16.574 -4.772 -19.186 1.00 59.84 185 ASN A CA 1
ATOM 1454 C C . ASN A 1 185 ? 16.525 -3.266 -18.841 1.00 59.84 185 ASN A C 1
ATOM 1456 O O . ASN A 1 185 ? 17.024 -2.415 -19.574 1.00 59.84 185 ASN A O 1
ATOM 1460 N N . CYS A 1 186 ? 15.787 -2.933 -17.776 1.00 55.25 186 CYS A N 1
ATOM 1461 C CA . CYS A 1 186 ? 15.242 -1.593 -17.553 1.00 55.25 186 CYS A CA 1
ATOM 1462 C C . CYS A 1 186 ? 16.225 -0.614 -16.929 1.00 55.25 186 CYS A C 1
ATOM 1464 O O . CYS A 1 186 ? 15.939 0.577 -16.861 1.00 55.25 186 CYS A O 1
ATOM 1466 N N . TYR A 1 187 ? 17.371 -1.115 -16.488 1.00 56.56 187 TYR A N 1
ATOM 1467 C CA . TYR A 1 187 ? 18.488 -0.298 -16.061 1.00 56.56 187 TYR A CA 1
ATOM 1468 C C . TYR A 1 187 ? 19.670 -0.713 -16.920 1.00 56.56 187 TYR A C 1
ATOM 1470 O O . TYR A 1 187 ? 20.325 -1.722 -16.658 1.00 56.56 187 TYR A O 1
ATOM 1478 N N . ALA A 1 188 ? 19.915 0.041 -17.988 1.00 51.72 188 ALA A N 1
ATOM 1479 C CA . ALA A 1 188 ? 21.201 -0.054 -18.647 1.00 51.72 188 ALA A CA 1
ATOM 1480 C C . ALA A 1 188 ? 22.273 0.379 -17.635 1.00 51.72 188 ALA A C 1
ATOM 1482 O O . ALA A 1 188 ? 22.070 1.322 -16.872 1.00 51.72 188 ALA A O 1
ATOM 1483 N N . GLU A 1 189 ? 23.433 -0.275 -17.656 1.00 49.81 189 GLU A N 1
ATOM 1484 C CA . GLU A 1 189 ? 24.584 -0.003 -16.774 1.00 49.81 189 GLU A CA 1
ATOM 1485 C C . GLU A 1 189 ? 25.003 1.487 -16.751 1.00 49.81 189 GLU A C 1
ATOM 1487 O O . GLU A 1 189 ? 25.643 1.951 -15.814 1.00 49.81 189 GLU A O 1
ATOM 1492 N N . LYS A 1 190 ? 24.586 2.261 -17.765 1.00 47.19 190 LYS A N 1
ATOM 1493 C CA . LYS A 1 190 ? 24.848 3.697 -17.939 1.00 47.19 190 LYS A CA 1
ATOM 1494 C C . LYS A 1 190 ? 23.914 4.623 -17.144 1.00 47.19 190 LYS A C 1
ATOM 1496 O O . LYS A 1 190 ? 24.274 5.779 -16.944 1.00 47.19 190 LYS A O 1
ATOM 1501 N N . ASP A 1 191 ? 22.755 4.135 -16.699 1.00 50.66 191 ASP A N 1
ATOM 1502 C CA . ASP A 1 191 ? 21.720 4.938 -16.023 1.00 50.66 191 ASP A CA 1
ATOM 1503 C C . ASP A 1 191 ? 21.727 4.766 -14.495 1.00 50.66 191 ASP A C 1
ATOM 1505 O O . ASP A 1 191 ? 20.948 5.410 -13.791 1.00 50.66 191 ASP A O 1
ATOM 1509 N N . VAL A 1 192 ? 22.601 3.905 -13.963 1.00 56.03 192 VAL A N 1
ATOM 1510 C CA . VAL A 1 192 ? 22.745 3.674 -12.522 1.00 56.03 192 VAL A CA 1
ATOM 1511 C C . VAL A 1 192 ? 23.890 4.546 -11.998 1.00 56.03 192 VAL A C 1
ATOM 1513 O O . VAL A 1 192 ? 25.049 4.279 -12.322 1.00 56.03 192 VAL A O 1
ATOM 1516 N N . PRO A 1 193 ? 23.623 5.584 -11.181 1.00 57.34 193 PRO A N 1
ATOM 1517 C CA . PRO A 1 193 ? 24.688 6.378 -10.582 1.00 57.34 193 PRO A CA 1
ATOM 1518 C C . PRO A 1 193 ? 25.612 5.479 -9.756 1.00 57.34 193 PRO A C 1
ATOM 1520 O O . PRO A 1 193 ? 25.135 4.698 -8.933 1.00 57.34 193 PRO A O 1
ATOM 1523 N N . THR A 1 194 ? 26.929 5.614 -9.924 1.00 55.50 194 THR A N 1
ATOM 1524 C CA . THR A 1 194 ? 27.943 4.806 -9.217 1.00 55.50 194 THR A CA 1
ATOM 1525 C C . THR A 1 194 ? 27.722 4.797 -7.697 1.00 55.50 194 THR A C 1
ATOM 1527 O O . THR A 1 194 ? 27.816 3.752 -7.066 1.00 55.50 194 THR A O 1
ATOM 1530 N N . ALA A 1 195 ? 27.282 5.925 -7.126 1.00 50.81 195 ALA A N 1
ATOM 1531 C CA . ALA A 1 195 ? 26.953 6.054 -5.705 1.00 50.81 195 ALA A CA 1
ATOM 1532 C C . ALA A 1 195 ? 25.781 5.166 -5.228 1.00 50.81 195 ALA A C 1
ATOM 1534 O O . ALA A 1 195 ? 25.704 4.848 -4.044 1.00 50.81 195 ALA A O 1
ATOM 1535 N N . MET A 1 196 ? 24.862 4.757 -6.115 1.00 52.88 196 MET A N 1
ATOM 1536 C CA . MET A 1 196 ? 23.780 3.822 -5.769 1.00 52.88 196 MET A CA 1
ATOM 1537 C C . MET A 1 196 ? 24.254 2.363 -5.770 1.00 52.88 196 MET A C 1
ATOM 1539 O O . MET A 1 196 ? 23.747 1.571 -4.972 1.00 52.88 196 MET A O 1
ATOM 1543 N N . MET A 1 197 ? 25.250 2.012 -6.596 1.00 54.88 197 MET A N 1
ATOM 1544 C CA . MET A 1 197 ? 25.872 0.678 -6.566 1.00 54.88 197 MET A CA 1
ATOM 1545 C C . MET A 1 197 ? 26.633 0.413 -5.259 1.00 54.88 197 MET A C 1
ATOM 1547 O O . MET A 1 197 ? 26.707 -0.733 -4.823 1.00 54.88 197 MET A O 1
ATOM 1551 N N . ASP A 1 198 ? 27.115 1.470 -4.599 1.00 53.06 198 ASP A N 1
ATOM 1552 C CA . ASP A 1 198 ? 27.858 1.391 -3.335 1.00 53.06 198 ASP A CA 1
ATOM 1553 C C . ASP A 1 198 ? 26.967 1.232 -2.088 1.00 53.06 198 ASP A C 1
ATOM 1555 O O . ASP A 1 198 ? 27.469 1.085 -0.967 1.00 53.06 198 ASP A O 1
ATOM 1559 N N . SER A 1 199 ? 25.636 1.223 -2.236 1.00 61.91 199 SER A N 1
ATOM 1560 C CA . SER A 1 199 ? 24.766 0.873 -1.111 1.00 61.91 199 SER A CA 1
ATOM 1561 C C . SER A 1 199 ? 24.875 -0.632 -0.820 1.00 61.91 199 SER A C 1
ATOM 1563 O O . SER A 1 199 ? 24.598 -1.478 -1.671 1.00 61.91 199 SER A O 1
ATOM 1565 N N . LYS A 1 200 ? 25.284 -0.986 0.409 1.00 61.03 200 LYS A N 1
ATOM 1566 C CA . LYS A 1 200 ? 25.526 -2.382 0.840 1.00 61.03 200 LYS A CA 1
ATOM 1567 C C . LYS A 1 200 ? 24.387 -3.350 0.485 1.00 61.03 200 LYS A C 1
ATOM 1569 O O . LYS A 1 200 ? 24.652 -4.514 0.194 1.00 61.03 200 LYS A O 1
ATOM 1574 N N . ASN A 1 201 ? 23.143 -2.872 0.499 1.00 65.56 201 ASN A N 1
ATOM 1575 C CA . ASN A 1 201 ? 21.953 -3.688 0.259 1.00 65.56 201 ASN A CA 1
ATOM 1576 C C . ASN A 1 201 ? 21.684 -3.927 -1.237 1.00 65.56 201 ASN A C 1
ATOM 1578 O O . ASN A 1 201 ? 21.167 -4.982 -1.611 1.00 65.56 201 ASN A O 1
ATOM 1582 N N . LEU A 1 202 ? 22.101 -3.009 -2.115 1.00 74.69 202 LEU A N 1
ATOM 1583 C CA . LEU A 1 202 ? 21.827 -3.098 -3.550 1.00 74.69 202 LEU A CA 1
ATOM 1584 C C . LEU A 1 202 ? 22.814 -4.017 -4.285 1.00 74.69 202 LEU A C 1
ATOM 1586 O O . LEU A 1 202 ? 22.477 -4.571 -5.328 1.00 74.69 202 LEU A O 1
ATOM 1590 N N . GLY A 1 203 ? 23.996 -4.278 -3.717 1.00 75.38 203 GLY A N 1
ATOM 1591 C CA . GLY A 1 203 ? 24.908 -5.303 -4.238 1.00 75.38 203 GLY A CA 1
ATOM 1592 C C . GLY A 1 203 ? 24.275 -6.703 -4.255 1.00 75.38 203 GLY A C 1
ATOM 1593 O O . GLY A 1 203 ? 24.389 -7.432 -5.241 1.00 75.38 203 GLY A O 1
ATOM 1594 N N . VAL A 1 204 ? 23.528 -7.060 -3.201 1.00 79.69 204 VAL A N 1
ATOM 1595 C CA . VAL A 1 204 ? 22.778 -8.331 -3.135 1.00 79.69 204 VAL A CA 1
ATOM 1596 C C . VAL A 1 204 ? 21.635 -8.348 -4.151 1.00 79.69 204 VAL A C 1
ATOM 1598 O O . VAL A 1 204 ? 21.379 -9.381 -4.773 1.00 79.69 204 VAL A O 1
ATOM 1601 N N . PHE A 1 205 ? 20.964 -7.211 -4.350 1.00 83.19 205 PHE A N 1
ATOM 1602 C CA . PHE A 1 205 ? 19.942 -7.060 -5.383 1.00 83.19 205 PHE A CA 1
ATOM 1603 C C . PHE A 1 205 ? 20.509 -7.324 -6.781 1.00 83.19 205 PHE A C 1
ATOM 1605 O O . PHE A 1 205 ? 20.020 -8.215 -7.474 1.00 83.19 205 PHE A O 1
ATOM 1612 N N . TRP A 1 206 ? 21.579 -6.629 -7.175 1.00 81.50 206 TRP A N 1
ATOM 1613 C CA . TRP A 1 206 ? 22.189 -6.799 -8.497 1.00 81.50 206 TRP A CA 1
ATOM 1614 C C . TRP A 1 206 ? 22.756 -8.198 -8.715 1.00 81.50 206 TRP A C 1
ATOM 1616 O O . TRP A 1 206 ? 22.621 -8.753 -9.804 1.00 81.50 206 TRP A O 1
ATOM 1626 N N . PHE A 1 207 ? 23.311 -8.819 -7.672 1.00 82.88 207 PHE A N 1
ATOM 1627 C CA . PHE A 1 207 ? 23.719 -10.220 -7.729 1.00 82.88 207 PHE A CA 1
AT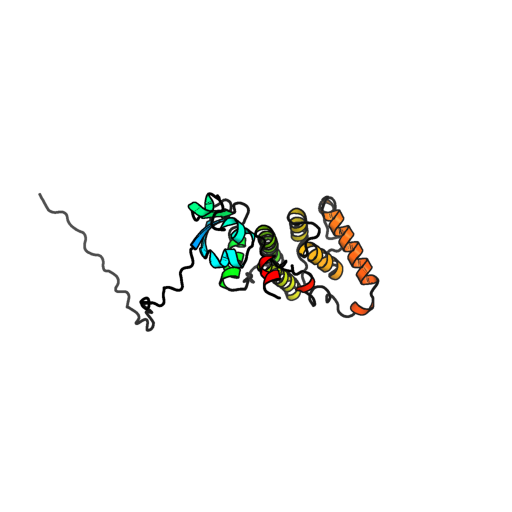OM 1628 C C . PHE A 1 207 ? 22.536 -11.148 -8.053 1.00 82.88 207 PHE A C 1
ATOM 1630 O O . PHE A 1 207 ? 22.650 -12.020 -8.915 1.00 82.88 207 PHE A O 1
ATOM 1637 N N . ARG A 1 208 ? 21.376 -10.939 -7.418 1.00 84.12 208 ARG A N 1
ATOM 1638 C CA . ARG A 1 208 ? 20.154 -11.706 -7.706 1.00 84.12 208 ARG A CA 1
ATOM 1639 C C . ARG A 1 208 ? 19.588 -11.432 -9.092 1.00 84.12 208 ARG A C 1
ATOM 1641 O O . ARG A 1 208 ? 19.166 -12.372 -9.758 1.00 84.12 208 ARG A O 1
ATOM 1648 N N . VAL A 1 209 ? 19.620 -10.181 -9.546 1.00 83.69 209 VAL A N 1
ATOM 1649 C CA . VAL A 1 209 ? 19.238 -9.815 -10.916 1.00 83.69 209 VAL A CA 1
ATOM 1650 C C . VAL A 1 209 ? 20.119 -10.558 -11.922 1.00 83.69 209 VAL A C 1
ATOM 1652 O O . VAL A 1 209 ? 19.593 -11.202 -12.824 1.00 83.69 209 VAL A O 1
ATOM 1655 N N . ALA A 1 210 ? 21.440 -10.569 -11.726 1.00 80.62 210 ALA A N 1
ATOM 1656 C CA . ALA A 1 210 ? 22.366 -11.293 -12.595 1.00 80.62 210 ALA A CA 1
ATOM 1657 C C . ALA A 1 210 ? 22.112 -12.814 -12.597 1.00 80.62 210 ALA A C 1
ATOM 1659 O O . ALA A 1 210 ? 22.190 -13.459 -13.644 1.00 80.62 210 ALA A O 1
ATOM 1660 N N . GLN A 1 211 ? 21.776 -13.405 -11.443 1.00 82.56 211 GLN A N 1
ATOM 1661 C CA . GLN A 1 211 ? 21.363 -14.812 -11.368 1.00 82.56 211 GLN A CA 1
ATOM 1662 C C . GLN A 1 211 ? 20.063 -15.078 -12.139 1.00 82.56 211 GLN A C 1
ATOM 1664 O O . GLN A 1 211 ? 19.974 -16.075 -12.857 1.00 82.56 211 GLN A O 1
ATOM 1669 N N . ALA A 1 212 ? 19.070 -14.195 -12.008 1.00 80.88 212 ALA A N 1
ATOM 1670 C CA . ALA A 1 212 ? 17.802 -14.302 -12.722 1.00 80.88 212 ALA A CA 1
ATOM 1671 C C . ALA A 1 212 ? 17.997 -14.186 -14.244 1.00 80.88 212 ALA A C 1
ATOM 1673 O O . ALA A 1 212 ? 17.478 -15.028 -14.974 1.00 80.88 212 ALA A O 1
ATOM 1674 N N . MET A 1 213 ? 18.823 -13.239 -14.706 1.00 78.00 213 MET A N 1
ATOM 1675 C CA . MET A 1 213 ? 19.174 -13.061 -16.124 1.00 78.00 213 MET A CA 1
ATOM 1676 C C . MET A 1 213 ? 19.818 -14.320 -16.728 1.00 78.00 213 MET A C 1
ATOM 1678 O O . MET A 1 213 ? 19.400 -14.794 -17.785 1.00 78.00 213 MET A O 1
ATOM 1682 N N . LYS A 1 214 ? 20.769 -14.946 -16.021 1.00 75.81 214 LYS A N 1
ATOM 1683 C CA . LYS A 1 214 ? 21.375 -16.215 -16.470 1.00 75.81 214 LYS A CA 1
ATOM 1684 C C . LYS A 1 214 ? 20.364 -17.357 -16.568 1.00 75.81 214 LYS A C 1
ATOM 1686 O O . LYS A 1 214 ? 20.454 -18.196 -17.460 1.00 75.81 214 LYS A O 1
ATOM 1691 N N . LYS A 1 215 ? 19.400 -17.415 -15.644 1.00 73.44 215 LYS A N 1
ATOM 1692 C CA . LYS A 1 215 ?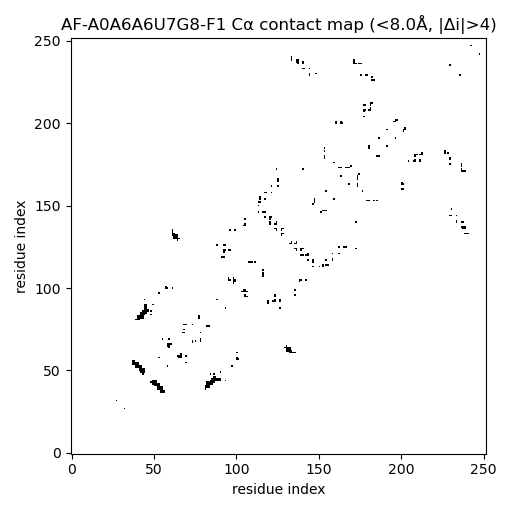 18.354 -18.447 -15.644 1.00 73.44 215 LYS A CA 1
ATOM 1693 C C . LYS A 1 215 ? 17.398 -18.282 -16.831 1.00 73.44 215 LYS A C 1
ATOM 1695 O O . LYS A 1 215 ? 16.982 -19.283 -17.412 1.00 73.44 215 LYS A O 1
ATOM 1700 N N . THR A 1 216 ? 17.082 -17.043 -17.204 1.00 65.81 216 THR A N 1
ATOM 1701 C CA . THR A 1 216 ? 16.267 -16.746 -18.390 1.00 65.81 216 THR A CA 1
ATOM 1702 C C . THR A 1 216 ? 17.007 -17.050 -19.694 1.00 65.81 216 THR A C 1
ATOM 1704 O O . THR A 1 216 ? 16.404 -17.610 -20.601 1.00 65.81 216 THR A O 1
ATOM 1707 N N . GLU A 1 217 ? 18.319 -16.798 -19.775 1.00 59.41 217 GLU A N 1
ATOM 1708 C CA . GLU A 1 217 ? 19.144 -17.169 -20.941 1.00 59.41 217 GLU A CA 1
ATOM 1709 C C . GLU A 1 217 ? 19.255 -18.693 -21.134 1.00 59.41 217 GLU A C 1
ATOM 1711 O O . GLU A 1 217 ? 19.308 -19.181 -22.261 1.00 59.41 217 GLU A O 1
ATOM 1716 N N . ALA A 1 218 ? 19.249 -19.461 -20.040 1.00 52.81 218 ALA A N 1
ATOM 1717 C CA . ALA A 1 218 ? 19.342 -20.920 -20.067 1.00 52.81 218 ALA A CA 1
ATOM 1718 C C . ALA A 1 218 ? 18.050 -21.635 -20.517 1.00 52.81 218 ALA A C 1
ATOM 1720 O O . ALA A 1 218 ? 18.076 -22.852 -20.709 1.00 52.81 218 ALA A O 1
ATOM 1721 N N . THR A 1 219 ? 16.935 -20.915 -20.695 1.00 54.88 219 THR A N 1
ATOM 1722 C CA . THR A 1 219 ? 15.631 -21.492 -21.074 1.00 54.88 219 THR A CA 1
ATOM 1723 C C . THR A 1 219 ? 15.103 -20.800 -22.342 1.00 54.88 219 THR A C 1
ATOM 1725 O O . THR A 1 219 ? 14.242 -19.928 -22.260 1.00 54.88 219 THR A O 1
ATOM 1728 N N . PRO A 1 220 ? 15.611 -21.150 -23.542 1.00 47.03 220 PRO A N 1
ATOM 1729 C CA . PRO A 1 220 ? 15.384 -20.365 -24.762 1.00 47.03 220 PRO A CA 1
ATOM 1730 C C . PRO A 1 220 ? 13.947 -20.420 -25.312 1.00 47.03 220 PRO A C 1
ATOM 1732 O O . PRO A 1 220 ? 13.635 -19.706 -26.257 1.00 47.03 220 PRO A O 1
ATOM 1735 N N . GLY A 1 221 ? 13.079 -21.273 -24.756 1.00 47.66 221 GLY A N 1
ATOM 1736 C CA . GLY A 1 221 ? 11.729 -21.529 -25.274 1.00 47.66 221 GLY A CA 1
ATOM 1737 C C . GLY A 1 221 ? 10.666 -20.489 -24.905 1.00 47.66 221 GLY A C 1
ATOM 1738 O O . GLY A 1 221 ? 9.642 -20.428 -25.575 1.00 47.66 221 GLY A O 1
ATOM 1739 N N . ASP A 1 222 ? 10.907 -19.651 -23.892 1.00 43.59 222 ASP A N 1
ATOM 1740 C CA . ASP A 1 222 ? 9.921 -18.665 -23.411 1.00 43.59 222 ASP A CA 1
ATOM 1741 C C . ASP A 1 222 ? 10.203 -17.232 -23.909 1.00 43.59 222 ASP A C 1
ATOM 1743 O O . ASP A 1 222 ? 9.426 -16.307 -23.659 1.00 43.59 222 ASP A O 1
ATOM 1747 N N . ALA A 1 223 ? 11.313 -17.034 -24.629 1.00 42.03 223 ALA A N 1
ATOM 1748 C CA . ALA A 1 223 ? 11.800 -15.722 -25.055 1.00 42.03 223 ALA A CA 1
ATOM 1749 C C . ALA A 1 223 ? 11.000 -15.092 -26.216 1.00 42.03 223 ALA A C 1
ATOM 1751 O O . ALA A 1 223 ? 11.110 -13.885 -26.435 1.00 42.03 223 ALA A O 1
ATOM 1752 N N . GLU A 1 224 ? 10.162 -15.858 -26.929 1.00 38.62 224 GLU A N 1
ATOM 1753 C CA . GLU A 1 224 ? 9.297 -15.313 -27.993 1.00 38.62 224 GLU A CA 1
ATOM 1754 C C . GLU A 1 224 ? 8.103 -14.502 -27.451 1.00 38.62 224 GLU A C 1
ATOM 1756 O O . GLU A 1 224 ? 7.523 -13.701 -28.182 1.00 38.62 224 GLU A O 1
ATOM 1761 N N . ASN A 1 225 ? 7.798 -14.593 -26.151 1.00 39.34 225 ASN A N 1
ATOM 1762 C CA . ASN A 1 225 ? 6.818 -13.734 -25.481 1.00 39.34 225 ASN A CA 1
ATOM 1763 C C . ASN A 1 225 ? 7.532 -12.673 -24.635 1.00 39.34 225 ASN A C 1
ATOM 1765 O O . ASN A 1 225 ? 7.583 -12.751 -23.403 1.00 39.34 225 ASN A O 1
ATOM 1769 N N . GLY A 1 226 ? 8.106 -11.673 -25.310 1.00 40.19 226 GLY A N 1
ATOM 1770 C CA . GLY A 1 226 ? 8.765 -10.530 -24.678 1.00 40.19 226 GLY A CA 1
ATOM 1771 C C . GLY A 1 226 ? 7.977 -9.996 -23.473 1.00 40.19 226 GLY A C 1
ATOM 1772 O O . GLY A 1 226 ? 6.782 -9.732 -23.562 1.00 40.19 226 GLY A O 1
ATOM 1773 N N . ARG A 1 227 ? 8.655 -9.849 -22.327 1.00 46.50 227 ARG A N 1
ATOM 1774 C CA . ARG A 1 227 ? 8.104 -9.308 -21.062 1.00 46.50 227 ARG A CA 1
ATOM 1775 C C . ARG A 1 227 ? 7.001 -10.155 -20.387 1.00 46.50 227 ARG A C 1
ATOM 1777 O O . ARG A 1 227 ? 6.354 -9.677 -19.458 1.00 46.50 227 ARG A O 1
ATOM 1784 N N . GLY A 1 228 ? 6.811 -11.418 -20.786 1.00 43.12 228 GLY A N 1
ATOM 1785 C CA . GLY A 1 228 ? 5.667 -12.253 -20.382 1.00 43.12 228 GLY A CA 1
ATOM 1786 C C . GLY A 1 228 ? 5.717 -12.979 -19.024 1.00 43.12 228 GLY A C 1
ATOM 1787 O O . GLY A 1 228 ? 4.692 -13.511 -18.606 1.00 43.12 228 GLY A O 1
ATOM 1788 N N . SER A 1 229 ? 6.837 -13.035 -18.294 1.00 55.09 229 SER A N 1
ATOM 1789 C CA . SER A 1 229 ? 6.932 -13.975 -17.154 1.00 55.09 229 SER A CA 1
ATOM 1790 C C . SER A 1 229 ? 6.236 -13.500 -15.864 1.00 55.09 229 SER A C 1
ATOM 1792 O O . SER A 1 229 ? 5.451 -14.240 -15.272 1.00 55.09 229 SER A O 1
ATOM 1794 N N . PHE A 1 230 ? 6.458 -12.253 -15.432 1.00 63.66 230 PHE A N 1
ATOM 1795 C CA . PHE A 1 230 ? 5.889 -11.750 -14.168 1.00 63.66 230 PHE A CA 1
ATOM 1796 C C . PHE A 1 230 ? 4.417 -11.339 -14.302 1.00 63.66 230 PHE A C 1
ATOM 1798 O O . PHE A 1 230 ? 3.628 -11.476 -13.370 1.00 63.66 230 PHE A O 1
ATOM 1805 N N . GLY A 1 231 ? 4.024 -10.853 -15.482 1.00 58.50 231 GLY A N 1
ATOM 1806 C CA . GLY A 1 231 ? 2.676 -10.361 -15.727 1.00 58.50 231 GLY A CA 1
ATOM 1807 C C . GLY A 1 231 ? 1.618 -11.460 -15.826 1.00 58.50 231 GLY A C 1
ATOM 1808 O O . GLY A 1 231 ? 0.489 -11.263 -15.375 1.00 58.50 231 GLY A O 1
ATOM 1809 N N . ASN A 1 232 ? 1.965 -12.608 -16.404 1.00 65.12 232 ASN A N 1
ATOM 1810 C CA . ASN A 1 232 ? 1.019 -13.703 -16.633 1.00 65.12 232 ASN A CA 1
ATOM 1811 C C . ASN A 1 232 ? 0.783 -14.556 -15.376 1.00 65.12 232 ASN A C 1
ATOM 1813 O O . ASN A 1 232 ? -0.195 -15.298 -15.302 1.00 65.12 232 ASN A O 1
ATOM 1817 N N . HIS A 1 233 ? 1.639 -14.408 -14.361 1.00 71.62 233 HIS A N 1
ATOM 1818 C CA . HIS A 1 233 ? 1.610 -15.194 -13.130 1.00 71.62 233 HIS A CA 1
ATOM 1819 C C . HIS A 1 233 ? 1.722 -14.305 -11.887 1.00 71.62 233 HIS A C 1
ATOM 1821 O O . HIS A 1 233 ? 2.561 -14.549 -11.024 1.00 71.62 233 HIS A O 1
ATOM 1827 N N . LYS A 1 234 ? 0.865 -13.278 -11.771 1.00 79.31 234 LYS A N 1
ATOM 1828 C CA . LYS A 1 234 ? 0.860 -12.364 -10.610 1.00 79.31 234 LYS A CA 1
ATOM 1829 C C . LYS A 1 234 ? 0.815 -13.101 -9.265 1.00 79.31 234 LYS A C 1
ATOM 1831 O O . LYS A 1 234 ? 1.509 -12.734 -8.320 1.00 79.31 234 LYS A O 1
ATOM 1836 N N . THR A 1 235 ? 0.068 -14.204 -9.228 1.00 81.62 235 THR A N 1
ATOM 1837 C CA . THR A 1 235 ? -0.106 -15.071 -8.058 1.00 81.62 235 THR A CA 1
ATOM 1838 C C . THR A 1 235 ? 1.192 -15.688 -7.545 1.00 81.62 235 THR A C 1
ATOM 1840 O O . THR A 1 235 ? 1.266 -16.057 -6.377 1.00 81.62 235 THR A O 1
ATOM 1843 N N . ARG A 1 236 ? 2.250 -15.751 -8.364 1.00 85.31 236 ARG A N 1
ATOM 1844 C CA . ARG A 1 236 ? 3.586 -16.189 -7.932 1.00 85.31 236 ARG A CA 1
ATOM 1845 C C . ARG A 1 236 ? 4.157 -15.312 -6.816 1.00 85.31 236 ARG A C 1
ATOM 1847 O O . ARG A 1 236 ? 4.954 -15.794 -6.018 1.00 85.31 236 ARG A O 1
ATOM 1854 N N . TYR A 1 237 ? 3.761 -14.043 -6.767 1.00 88.25 237 TYR A N 1
ATOM 1855 C CA . TYR A 1 237 ? 4.242 -13.077 -5.780 1.00 88.25 237 TYR A CA 1
ATOM 1856 C C . TYR A 1 237 ? 3.259 -12.883 -4.620 1.00 88.25 237 TYR A C 1
ATOM 1858 O O . TYR A 1 237 ? 3.516 -12.083 -3.716 1.00 88.25 237 TYR A O 1
ATOM 1866 N N . HIS A 1 238 ? 2.139 -13.612 -4.627 1.00 90.94 238 HIS A N 1
ATOM 1867 C CA . HIS A 1 238 ? 1.156 -13.568 -3.555 1.00 90.94 238 HIS A CA 1
ATOM 1868 C C . HIS A 1 238 ? 1.659 -14.311 -2.323 1.00 90.94 238 HIS A C 1
ATOM 1870 O O . HIS A 1 238 ? 2.310 -15.354 -2.405 1.00 90.94 238 HIS A O 1
ATOM 1876 N N . ARG A 1 239 ? 1.302 -13.787 -1.156 1.00 88.19 239 ARG A N 1
ATOM 1877 C CA . ARG A 1 239 ? 1.446 -14.486 0.116 1.00 88.19 239 ARG A CA 1
ATOM 1878 C C . ARG A 1 239 ? 0.274 -15.437 0.300 1.00 88.19 239 ARG A C 1
ATOM 1880 O O . ARG A 1 239 ? -0.869 -15.105 -0.017 1.00 88.19 239 ARG A O 1
ATOM 1887 N N . GLN A 1 240 ? 0.563 -16.611 0.847 1.00 83.56 240 GLN A N 1
ATOM 1888 C CA . GLN A 1 240 ? -0.463 -17.551 1.277 1.00 83.56 240 GLN A CA 1
ATOM 1889 C C . GLN A 1 240 ? -0.795 -17.291 2.743 1.00 83.56 240 GLN A C 1
ATOM 1891 O O . GLN A 1 240 ? 0.099 -17.110 3.571 1.00 83.56 240 GLN A O 1
ATOM 1896 N N . LYS A 1 241 ? -2.089 -17.270 3.065 1.00 71.81 241 LYS A N 1
ATOM 1897 C CA . LYS A 1 241 ? -2.539 -17.213 4.453 1.00 71.81 241 LYS A CA 1
ATOM 1898 C C . LYS A 1 241 ? -2.220 -18.563 5.087 1.00 71.81 241 LYS A C 1
ATOM 1900 O O . LYS A 1 241 ? -2.739 -19.584 4.642 1.00 71.81 241 LYS A O 1
ATOM 1905 N N . ILE A 1 242 ? -1.335 -18.581 6.081 1.00 61.38 242 ILE A N 1
ATOM 1906 C CA . ILE A 1 242 ? -1.064 -19.801 6.844 1.00 61.38 242 ILE A CA 1
ATOM 1907 C C . ILE A 1 242 ? -2.354 -20.121 7.612 1.00 61.38 242 ILE A C 1
ATOM 1909 O O . ILE A 1 242 ? -2.817 -19.254 8.359 1.00 61.38 242 ILE A O 1
ATOM 1913 N N . PRO A 1 243 ? -2.965 -21.308 7.434 1.00 52.72 243 PRO A N 1
ATOM 1914 C CA . PRO A 1 243 ? -4.175 -21.660 8.160 1.00 52.72 243 PRO A CA 1
ATOM 1915 C C . PRO A 1 243 ? -3.906 -21.569 9.657 1.00 52.72 243 PRO A C 1
ATOM 1917 O O . PRO A 1 243 ? -2.949 -22.161 10.165 1.00 52.72 243 PRO A O 1
ATOM 1920 N N . THR A 1 244 ? -4.737 -20.825 10.383 1.00 53.62 244 THR A N 1
ATOM 1921 C CA . THR A 1 244 ? -4.623 -20.836 11.844 1.00 53.62 244 THR A CA 1
ATOM 1922 C C . THR A 1 244 ? -5.019 -22.219 12.363 1.00 53.62 244 THR A C 1
ATOM 1924 O O . THR A 1 244 ? -5.934 -22.846 11.834 1.00 53.62 244 THR A O 1
ATOM 1927 N N . ALA A 1 245 ? -4.359 -22.716 13.416 1.00 47.41 245 ALA A N 1
ATOM 1928 C CA . ALA A 1 245 ? -4.591 -24.063 13.969 1.00 47.41 245 ALA A CA 1
ATOM 1929 C C . ALA A 1 245 ? -6.068 -24.361 14.332 1.00 47.41 245 ALA A C 1
ATOM 1931 O O . ALA A 1 245 ? -6.460 -25.516 14.462 1.00 47.41 245 ALA A O 1
ATOM 1932 N N . GLN A 1 246 ? -6.906 -23.327 14.472 1.00 46.91 246 GLN A N 1
ATOM 1933 C CA . GLN A 1 246 ? -8.349 -23.450 14.698 1.00 46.91 246 GLN A CA 1
ATOM 1934 C C . GLN A 1 246 ? -9.168 -23.742 13.425 1.00 46.91 246 GLN A C 1
ATOM 1936 O O . GLN A 1 246 ? -10.273 -24.268 13.533 1.00 46.91 246 GLN A O 1
ATOM 1941 N N . GLU A 1 247 ? -8.655 -23.419 12.238 1.00 48.06 247 GLU A N 1
ATOM 1942 C CA . GLU A 1 247 ? -9.288 -23.702 10.940 1.00 48.06 247 GLU A CA 1
ATOM 1943 C C . GLU A 1 247 ? -8.889 -25.088 10.410 1.00 48.06 247 GLU A C 1
ATOM 1945 O O . GLU A 1 247 ? -9.702 -25.759 9.778 1.00 48.06 247 GLU A O 1
ATOM 1950 N N . ALA A 1 248 ? -7.687 -25.568 10.753 1.00 45.84 248 ALA A N 1
ATOM 1951 C CA . ALA A 1 248 ? -7.238 -26.924 10.426 1.00 45.84 248 ALA A CA 1
ATOM 1952 C C . ALA A 1 248 ? -8.107 -28.010 11.094 1.00 45.84 248 ALA A C 1
ATOM 1954 O O . ALA A 1 248 ? -8.430 -29.009 10.465 1.00 45.84 248 ALA A O 1
ATOM 1955 N N . ASN A 1 249 ? -8.583 -27.769 12.321 1.00 49.47 249 ASN A N 1
ATOM 1956 C CA . ASN A 1 249 ? -9.420 -28.712 13.079 1.00 49.47 249 ASN A CA 1
ATOM 1957 C C . ASN A 1 249 ? -10.920 -28.684 12.716 1.00 49.47 249 ASN A C 1
ATOM 1959 O O . ASN A 1 249 ? -11.724 -29.297 13.413 1.00 49.47 249 ASN A O 1
ATOM 1963 N N . LYS A 1 250 ? -11.328 -27.941 11.678 1.00 48.50 250 LYS A N 1
ATOM 1964 C CA . LYS A 1 250 ? -12.721 -27.915 11.183 1.00 48.50 250 LYS A CA 1
ATOM 1965 C C . LYS A 1 250 ? -12.930 -28.710 9.891 1.00 48.50 250 LYS A C 1
ATOM 1967 O O . LYS A 1 250 ? -14.025 -28.656 9.337 1.00 48.50 250 LYS A O 1
ATOM 1972 N N . SER A 1 251 ? -11.898 -29.405 9.416 1.00 42.44 251 SER A N 1
ATOM 1973 C CA . SER A 1 251 ? -11.909 -30.097 8.121 1.00 42.44 251 SER A CA 1
ATOM 1974 C C . SER A 1 251 ? -11.918 -31.629 8.223 1.00 42.44 251 SER A C 1
ATOM 1976 O O . SER A 1 251 ? -11.779 -32.270 7.187 1.00 42.44 251 SER A O 1
ATOM 1978 N N . ASP A 1 252 ? -12.115 -32.191 9.422 1.00 37.84 252 ASP A N 1
ATOM 1979 C CA . ASP A 1 252 ? -12.255 -33.639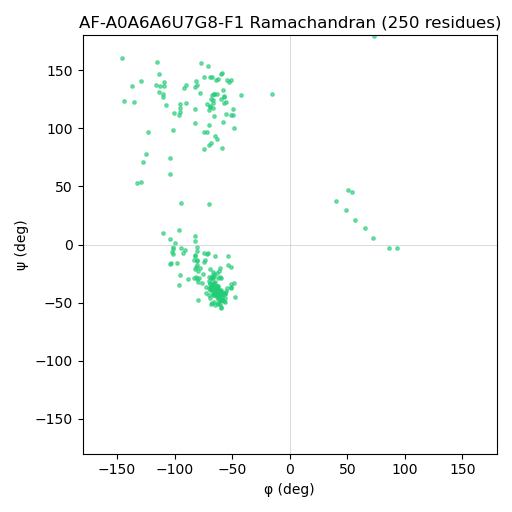 9.664 1.00 37.84 252 ASP A CA 1
ATOM 1980 C C . ASP A 1 252 ? -13.660 -33.996 10.176 1.00 37.84 252 ASP A C 1
ATOM 1982 O O . ASP A 1 252 ? -14.159 -33.292 11.090 1.00 37.84 252 ASP A O 1
#

InterPro domains:
  IPR000210 BTB/POZ domain [PF00651] (42-113)
  IPR000210 BTB/POZ domain [PS50097] (39-110)
  IPR011333 SKP1/BTB/POZ domain superfamily [G3DSA:3.30.710.10] (38-181)
  IPR011333 SKP1/BTB/POZ domain superfamily [SSF54695] (48-142)

Nearest PDB structures (foldseek):
  3drx-assembly1_B  TM=7.525E-01  e=3.842E-03  Homo sapiens
  3drx-assembly1_C  TM=7.481E-01  e=6.228E-03  Homo sapiens
  2wpv-assembly3_E  TM=4.785E-01  e=3.908E+00  Saccharomyces cerevisiae
  4pwx-assembly1_C  TM=4.210E-01  e=3.510E+00  Saccharomyces cerevisiae S288C
  5bwk-assembly1_E  TM=3.985E-01  e=4.351E+00  Saccharomyces cerevisiae S288C

Foldseek 3Di:
DDDDDDPDDDDPPPPDPPPPVDPPPCDPDPPPCPPPPFDWAWEQEAPVRDTDIGGLVLLLVQFPLSVVVCPPPPPDPCVVVSYHYHHVADPLLVVQVRCCSVVVAGDFDPVDDLLVSLVSLLSNLLVCVVRVGLSSNLRSLLVNLVSCVVVVAQHDVVSLVVSQVRDDCPALVNVLNLLQCLQSVRDDPVNDPPVNCPPPRCVVSVVSSVVNNVVCVVDVVPPVPRPPDCNVCSVSSGDDDDDDPVRVVVPD

Organism: NCBI:txid703497

Mean predicted aligned error: 13.77 Å

Radius of gyration: 25.94 Å; Cα contacts (8 Å, |Δi|>4): 242; chains: 1; bounding box: 66×90×58 Å